Protein AF-0000000084935983 (afdb_homodimer)

Nearest PDB structures (foldseek):
  2cnt-assembly4_D  TM=9.599E-01  e=2.291E-17  Salmonella enterica subsp. enterica serovar Typhimurium str. LT2
  5isv-assembly2_B  TM=9.460E-01  e=1.035E-16  Escherichia coli O157:H7
  1vhs-assembly1_A  TM=8.668E-01  e=9.711E-11  Bacillus subtilis
  2j8n-assembly1_A  TM=8.388E-01  e=4.386E-10  Pseudomonas aeruginosa
  3dr8-assembly1_B  TM=8.092E-01  e=7.549E-10  unclassified

Sequence (294 aa):
MAVTFVDAAQAPFEALWTIEQGAHAMPWSESLLRSCLSTPYWGEAMQADGVVGFYLFQQVLDEVTLMNICIEPARQGEGLGSVLLQRALSRAVEAGAVQCFLEVRASNLSALALYQKMGFVEDGRRKGYYPTADGREDAVLMSRSLTMAVTFVDAAQAPFEALWTIEQGAHAMPWSESLLRSCLSTPYWGEAMQADGVVGFYLFQQVLDEVTLMNICIEPARQGEGLGSVLLQRALSRAVEAGAVQCFLEVRASNLSALALYQKMGFVEDGRRKGYYPTADGREDAVLMSRSLT

Organism: Ferrimonas balearica (strain DSM 9799 / CCM 4581 / KCTC 23876 / PAT) (NCBI:txid550540)

pLDDT: mean 95.83, std 3.86, range [66.06, 98.88]

Foldseek 3Di:
DDKDKDKPLPAPLVLAVQQQVQFDPDGDDSVVVNVQSDPPKTWIFIDDPGTFKIWMWRDDQQEIETEDITGRPVCPPVCVSLVRVVVVLVVSVVVRHFKYKYKDFPPPVVVVVSCVVVAKDWPDWDAQPDDDPVGGTIITIIMHGSD/DDKDKDKPLPAPLVLAVQQQVQFDPDGDDSVVVNVQSDPPKTWIFIDDPGTFKIWMWRDDQQEIETEDITGRPVCPPVCVSLVRVVVVLVVSVVVRHFKYKYKDFPPPVVVVVSCVVVAKDWPDWDAQPDDDPVGGTIITIIMHGSD

Solvent-accessible surface area (backbone atoms only — not comparable to full-atom values): 15877 Å² total; per-residue (Å²): 133,77,71,48,74,41,51,39,67,74,44,63,64,67,57,54,51,51,32,44,56,62,54,34,100,75,47,76,52,70,68,55,54,58,60,45,47,35,85,63,25,42,44,35,27,34,32,61,100,49,76,46,31,39,39,30,31,40,57,56,87,46,29,31,32,52,74,45,72,46,44,24,60,94,56,55,92,70,57,52,65,58,55,50,49,54,51,50,53,54,50,39,45,76,68,54,24,44,35,38,33,38,67,40,55,64,82,43,54,69,59,52,52,52,42,43,74,70,60,34,44,80,30,36,43,38,79,55,61,39,79,50,96,88,51,55,37,34,26,35,30,32,36,32,72,68,111,133,77,72,47,76,41,52,40,65,75,46,63,62,67,58,53,50,52,32,45,56,61,53,35,97,74,46,77,51,70,67,56,55,60,58,46,48,36,82,64,23,43,45,36,27,33,30,59,101,49,76,46,29,39,37,29,30,39,57,56,85,45,28,32,31,52,75,45,73,47,44,24,59,92,56,55,92,69,58,52,65,57,55,50,49,53,51,50,52,54,50,39,45,75,68,54,25,44,35,38,35,37,66,40,56,64,82,43,54,69,57,52,50,52,42,43,75,70,58,36,45,80,31,36,44,39,78,55,60,39,80,52,97,88,50,56,38,35,28,36,30,31,36,30,73,66,111

Radius of gyration: 20.33 Å; Cα contacts (8 Å, |Δi|>4): 547; chains: 2; bounding box: 41×62×42 Å

Secondary structure (DSSP, 8-state):
---EEEEGGGS-HHHHHHHHHHH-SSPPPHHHHHHTTSTTEEEEEEEESEEEEEEEEEEETTEEEEEEEEE-GGGTTSSHHHHHHHHHHHHHHHTT-SEEEEEEETT-HHHHHHHHHTT-EEEEEEEEEEEETTEEEEEEEEEEE--/---EEEEGGGS-HHHHHHHHHHH-SSPPPHHHHHHTTSTTEEEEEEEESEEEEEEEEEEETTEEEEEEEEE-GGGTTSSHHHHHHHHHHHHHHHTT-SEEEEEEETT-HHHHHHHHHTT-EEEEEEEEEEEETTEEEEEEEEEEE--

InterPro domains:
  IPR000182 GNAT domain [PF00583] (26-120)
  IPR000182 GNAT domain [PS51186] (3-147)
  IPR006464 N-acetyltransferase RimI/Ard1 [TIGR01575] (14-142)
  IPR016181 Acyl-CoA N-acyltransferase [SSF55729] (1-146)
  IPR043690 N-acetyltransferase RimI [MF_02210] (5-146)
  IPR050680 YpeA/RimI acetyltransferase [PTHR43420] (46-144)

Structure (mmCIF, N/CA/C/O backbone):
data_AF-0000000084935983-model_v1
#
loop_
_entity.id
_entity.type
_entity.pdbx_description
1 polymer E1SSI0_FERBD
#
loop_
_atom_site.group_PDB
_atom_site.id
_atom_site.type_symbol
_atom_site.label_atom_id
_atom_site.label_alt_id
_atom_site.label_comp_id
_atom_site.label_asym_id
_atom_site.label_entity_id
_atom_site.label_seq_id
_atom_site.pdbx_PDB_ins_code
_atom_site.Cartn_x
_atom_site.Cartn_y
_atom_site.Cartn_z
_atom_site.occupancy
_atom_site.B_iso_or_equiv
_atom_site.auth_seq_id
_atom_site.auth_comp_id
_atom_site.auth_asym_id
_atom_site.auth_atom_id
_atom_site.pdbx_PDB_model_num
ATOM 1 N N . MET A 1 1 ? -8.383 31.344 13.375 1 66.75 1 MET A N 1
ATOM 2 C CA . MET A 1 1 ? -8.234 31.703 11.969 1 66.75 1 MET A CA 1
ATOM 3 C C . MET A 1 1 ? -8.906 30.672 11.07 1 66.75 1 MET A C 1
ATOM 5 O O . MET A 1 1 ? -8.977 29.5 11.414 1 66.75 1 MET A O 1
ATOM 9 N N . ALA A 1 2 ? -9.656 31.141 10.062 1 87.06 2 ALA A N 1
ATOM 10 C CA . ALA A 1 2 ? -10.477 30.281 9.219 1 87.06 2 ALA A CA 1
ATOM 11 C C . ALA A 1 2 ? -9.617 29.5 8.227 1 87.06 2 ALA A C 1
ATOM 13 O O . ALA A 1 2 ? -8.719 30.062 7.602 1 87.06 2 ALA A O 1
ATOM 14 N N . VAL A 1 3 ? -9.609 28.172 8.305 1 93.69 3 VAL A N 1
ATOM 15 C CA . VAL A 1 3 ? -8.836 27.391 7.34 1 93.69 3 VAL A CA 1
ATOM 16 C C . VAL A 1 3 ? -9.766 26.828 6.266 1 93.69 3 VAL A C 1
ATOM 18 O O . VAL A 1 3 ? -10.922 26.5 6.543 1 93.69 3 VAL A O 1
ATOM 21 N N . THR A 1 4 ? -9.344 26.859 5.043 1 97.25 4 THR A N 1
ATOM 22 C CA . THR A 1 4 ? -10.031 26.25 3.914 1 97.25 4 THR A CA 1
ATOM 23 C C . THR A 1 4 ? -9.133 25.203 3.252 1 97.25 4 THR A C 1
ATOM 25 O O . THR A 1 4 ? -7.957 25.078 3.592 1 97.25 4 THR A O 1
ATOM 28 N N . PHE A 1 5 ? -9.742 24.391 2.373 1 98.44 5 PHE A N 1
ATOM 29 C CA . PHE A 1 5 ? -9 23.328 1.722 1 98.44 5 PHE A CA 1
ATOM 30 C C . PHE A 1 5 ? -9.195 23.359 0.211 1 98.44 5 PHE A C 1
ATOM 32 O O . PHE A 1 5 ? -10.305 23.641 -0.267 1 98.44 5 PHE A O 1
ATOM 39 N N . VAL A 1 6 ? -8.156 23.125 -0.515 1 98.19 6 VAL A N 1
ATOM 40 C CA . VAL A 1 6 ? -8.211 23.016 -1.97 1 98.19 6 VAL A CA 1
ATOM 41 C C . VAL A 1 6 ? -7.48 21.766 -2.426 1 98.19 6 VAL A C 1
ATOM 43 O O . VAL A 1 6 ? -6.637 21.234 -1.702 1 98.19 6 VAL A O 1
ATOM 46 N N . ASP A 1 7 ? -7.871 21.266 -3.572 1 98.44 7 ASP A N 1
ATOM 47 C CA . ASP A 1 7 ? -7.109 20.156 -4.129 1 98.44 7 ASP A CA 1
ATOM 48 C C . ASP A 1 7 ? -5.617 20.484 -4.191 1 98.44 7 ASP A C 1
ATOM 50 O O . ASP A 1 7 ? -5.234 21.562 -4.648 1 98.44 7 ASP A O 1
ATOM 54 N N . ALA A 1 8 ? -4.828 19.609 -3.646 1 98.62 8 ALA A N 1
ATOM 55 C CA . ALA A 1 8 ? -3.385 19.844 -3.639 1 98.62 8 ALA A CA 1
ATOM 56 C C . ALA A 1 8 ? -2.863 20.094 -5.047 1 98.62 8 ALA A C 1
ATOM 58 O O . ALA A 1 8 ? -1.96 20.922 -5.238 1 98.62 8 ALA A O 1
ATOM 59 N N . ALA A 1 9 ? -3.439 19.422 -6.051 1 98 9 ALA A N 1
ATOM 60 C CA . ALA A 1 9 ? -3.012 19.562 -7.441 1 98 9 ALA A CA 1
ATOM 61 C C . ALA A 1 9 ? -3.303 20.953 -7.977 1 98 9 ALA A C 1
ATOM 63 O O . ALA A 1 9 ? -2.727 21.375 -8.984 1 98 9 ALA A O 1
ATOM 64 N N . GLN A 1 10 ? -4.16 21.641 -7.309 1 97.56 10 GLN A N 1
ATOM 65 C CA . GLN A 1 10 ? -4.559 22.984 -7.75 1 97.56 10 GLN A CA 1
ATOM 66 C C . GLN A 1 10 ? -3.82 24.062 -6.965 1 97.56 10 GLN A C 1
ATOM 68 O O . GLN A 1 10 ? -3.912 25.25 -7.293 1 97.56 10 GLN A O 1
ATOM 73 N N . ALA A 1 11 ? -3.182 23.703 -5.875 1 98.19 11 ALA A N 1
ATOM 74 C CA . ALA A 1 11 ? -2.377 24.656 -5.109 1 98.19 11 ALA A CA 1
ATOM 75 C C . ALA A 1 11 ? -1.091 25.016 -5.852 1 98.19 11 ALA A C 1
ATOM 77 O O . ALA A 1 11 ? -0.603 24.219 -6.668 1 98.19 11 ALA A O 1
ATOM 78 N N . PRO A 1 12 ? -0.539 26.203 -5.578 1 97.75 12 PRO A N 1
ATOM 79 C CA . PRO A 1 12 ? 0.766 26.5 -6.172 1 97.75 12 PRO A CA 1
ATOM 80 C C . PRO A 1 12 ? 1.841 25.5 -5.77 1 97.75 12 PRO A C 1
ATOM 82 O O . PRO A 1 12 ? 2.121 25.328 -4.582 1 97.75 12 PRO A O 1
ATOM 85 N N . PHE A 1 13 ? 2.455 24.906 -6.809 1 98.38 13 PHE A N 1
ATOM 86 C CA . PHE A 1 13 ? 3.428 23.859 -6.527 1 98.38 13 PHE A CA 1
ATOM 87 C C . PHE A 1 13 ? 4.539 24.391 -5.625 1 98.38 13 PHE A C 1
ATOM 89 O O . PHE A 1 13 ? 4.996 23.672 -4.723 1 98.38 13 PHE A O 1
ATOM 96 N N . GLU A 1 14 ? 4.953 25.562 -5.855 1 98 14 GLU A N 1
ATOM 97 C CA . GLU A 1 14 ? 6.062 26.141 -5.098 1 98 14 GLU A CA 1
ATOM 98 C C . GLU A 1 14 ? 5.734 26.203 -3.605 1 98 14 GLU A C 1
ATOM 100 O O . GLU A 1 14 ? 6.625 26.047 -2.766 1 98 14 GLU A O 1
ATOM 105 N N . ALA A 1 15 ? 4.531 26.5 -3.277 1 97.94 15 ALA A N 1
ATOM 106 C CA . ALA A 1 15 ? 4.117 26.531 -1.878 1 97.94 15 ALA A CA 1
ATOM 107 C C . ALA A 1 15 ? 4.207 25.141 -1.244 1 97.94 15 ALA A C 1
ATOM 109 O O . ALA A 1 15 ? 4.719 25 -0.132 1 97.94 15 ALA A O 1
ATOM 110 N N . LEU A 1 16 ? 3.738 24.125 -1.954 1 98.44 16 LEU A N 1
ATOM 111 C CA . LEU A 1 16 ? 3.828 22.75 -1.471 1 98.44 16 LEU A CA 1
ATOM 112 C C . LEU A 1 16 ? 5.285 22.328 -1.3 1 98.44 16 LEU A C 1
ATOM 114 O O . LEU A 1 16 ? 5.645 21.719 -0.288 1 98.44 16 LEU A O 1
ATOM 118 N N . TRP A 1 17 ? 6.043 22.734 -2.307 1 98.19 17 TRP A N 1
ATOM 119 C CA . TRP A 1 17 ? 7.453 22.344 -2.33 1 98.19 17 TRP A CA 1
ATOM 120 C C . TRP A 1 17 ? 8.203 22.969 -1.155 1 98.19 17 TRP A C 1
ATOM 122 O O . TRP A 1 17 ? 9 22.297 -0.497 1 98.19 17 TRP A O 1
ATOM 132 N N . THR A 1 18 ? 7.902 24.172 -0.867 1 97.69 18 THR A N 1
ATOM 133 C CA . THR A 1 18 ? 8.523 24.891 0.245 1 97.69 18 THR A CA 1
ATOM 134 C C . THR A 1 18 ? 8.172 24.234 1.575 1 97.69 18 THR A C 1
ATOM 136 O O . THR A 1 18 ? 9.039 24.031 2.428 1 97.69 18 THR A O 1
ATOM 139 N N . ILE A 1 19 ? 6.965 23.859 1.736 1 97.94 19 ILE A N 1
ATOM 140 C CA . ILE A 1 19 ? 6.512 23.219 2.961 1 97.94 19 ILE A CA 1
ATOM 141 C C . ILE A 1 19 ? 7.188 21.844 3.105 1 97.94 19 ILE A C 1
ATOM 143 O O . ILE A 1 19 ? 7.684 21.516 4.18 1 97.94 19 ILE A O 1
ATOM 147 N N . GLU A 1 20 ? 7.203 21.094 2.041 1 97.5 20 GLU A N 1
ATOM 148 C CA . GLU A 1 20 ? 7.855 19.797 2.037 1 97.5 20 GLU A CA 1
ATOM 149 C C . GLU A 1 20 ? 9.312 19.906 2.482 1 97.5 20 GLU A C 1
ATOM 151 O O . GLU A 1 20 ? 9.758 19.156 3.359 1 97.5 20 GLU A O 1
ATOM 156 N N . GLN A 1 21 ? 9.977 20.859 1.968 1 96.62 21 GLN A N 1
ATOM 157 C CA . GLN A 1 21 ? 11.398 21.031 2.25 1 96.62 21 GLN A CA 1
ATOM 158 C C . GLN A 1 21 ? 11.617 21.422 3.707 1 96.62 21 GLN A C 1
ATOM 160 O O . GLN A 1 21 ? 12.609 21.016 4.32 1 96.62 21 GLN A O 1
ATOM 165 N N . GLY A 1 22 ? 10.766 22.141 4.207 1 95.62 22 GLY A N 1
ATOM 166 C CA . GLY A 1 22 ? 10.938 22.672 5.551 1 95.62 22 GLY A CA 1
ATOM 167 C C . GLY A 1 22 ? 10.453 21.719 6.633 1 95.62 22 GLY A C 1
ATOM 168 O O . GLY A 1 22 ? 10.961 21.734 7.758 1 95.62 22 GLY A O 1
ATOM 169 N N . ALA A 1 23 ? 9.5 20.906 6.367 1 93.06 23 ALA A N 1
ATOM 170 C CA . ALA A 1 23 ? 8.797 20.109 7.371 1 93.06 23 ALA A CA 1
ATOM 171 C C . ALA A 1 23 ? 9.492 18.781 7.609 1 93.06 23 ALA A C 1
ATOM 173 O O . ALA A 1 23 ? 9.297 18.141 8.648 1 93.06 23 ALA A O 1
ATOM 174 N N . HIS A 1 24 ? 10.312 18.297 6.656 1 88.94 24 HIS A N 1
ATOM 175 C CA . HIS A 1 24 ? 10.906 16.969 6.746 1 88.94 24 HIS A CA 1
ATOM 176 C C . HIS A 1 24 ? 12.43 17.031 6.75 1 88.94 24 HIS A C 1
ATOM 178 O O . HIS A 1 24 ? 13.016 17.797 5.988 1 88.94 24 HIS A O 1
ATOM 184 N N . ALA A 1 25 ? 12.969 16.234 7.645 1 85.81 25 ALA A N 1
ATOM 185 C CA . ALA A 1 25 ? 14.43 16.141 7.664 1 85.81 25 ALA A CA 1
ATOM 186 C C . ALA A 1 25 ? 14.953 15.539 6.363 1 85.81 25 ALA A C 1
ATOM 188 O O . ALA A 1 25 ? 16.031 15.914 5.891 1 85.81 25 ALA A O 1
ATOM 189 N N . MET A 1 26 ? 14.227 14.703 5.754 1 89.69 26 MET A N 1
ATOM 190 C CA . MET A 1 26 ? 14.508 14.094 4.457 1 89.69 26 MET A CA 1
ATOM 191 C C . MET A 1 26 ? 13.336 14.281 3.5 1 89.69 26 MET A C 1
ATOM 193 O O . MET A 1 26 ? 12.547 13.359 3.289 1 89.69 26 MET A O 1
ATOM 197 N N . PRO A 1 27 ? 13.328 15.344 2.926 1 92.62 27 PRO A N 1
ATOM 198 C CA . PRO A 1 27 ? 12.172 15.656 2.07 1 92.62 27 PRO A CA 1
ATOM 199 C C . PRO A 1 27 ? 12.117 14.773 0.825 1 92.62 27 PRO A C 1
ATOM 201 O O . PRO A 1 27 ? 13.141 14.227 0.398 1 92.62 27 PRO A O 1
ATOM 204 N N . TRP A 1 28 ? 10.914 14.609 0.291 1 93.94 28 TRP A N 1
ATOM 205 C CA . TRP A 1 28 ? 10.758 14.023 -1.035 1 93.94 28 TRP A CA 1
ATOM 206 C C . TRP A 1 28 ? 11.484 14.852 -2.088 1 93.94 28 TRP A C 1
ATOM 208 O O . TRP A 1 28 ? 11.688 16.047 -1.912 1 93.94 28 TRP A O 1
ATOM 218 N N . SER A 1 29 ? 11.898 14.18 -3.158 1 95.19 29 SER A N 1
ATOM 219 C CA . SER A 1 29 ? 12.375 14.938 -4.312 1 95.19 29 SER A CA 1
ATOM 220 C C . SER A 1 29 ? 11.242 15.734 -4.957 1 95.19 29 SER A C 1
ATOM 222 O O . SER A 1 29 ? 10.062 15.398 -4.781 1 95.19 29 SER A O 1
ATOM 224 N N . GLU A 1 30 ? 11.656 16.719 -5.648 1 96.75 30 GLU A N 1
ATOM 225 C CA . GLU A 1 30 ? 10.664 17.516 -6.359 1 96.75 30 GLU A CA 1
ATOM 226 C C . GLU A 1 30 ? 9.844 16.656 -7.312 1 96.75 30 GLU A C 1
ATOM 228 O O . GLU A 1 30 ? 8.617 16.797 -7.395 1 96.75 30 GLU A O 1
ATOM 233 N N . SER A 1 31 ? 10.516 15.812 -8.031 1 95.94 31 SER A N 1
ATOM 234 C CA . SER A 1 31 ? 9.859 14.945 -9 1 95.94 31 SER A CA 1
ATOM 235 C C . SER A 1 31 ? 8.859 14.008 -8.32 1 95.94 31 SER A C 1
ATOM 237 O O . SER A 1 31 ? 7.781 13.75 -8.859 1 95.94 31 SER A O 1
ATOM 239 N N . LEU A 1 32 ? 9.25 13.539 -7.211 1 94.81 32 LEU A N 1
ATOM 240 C CA . LEU A 1 32 ? 8.359 12.648 -6.473 1 94.81 32 LEU A CA 1
ATOM 241 C C . LEU A 1 32 ? 7.105 13.391 -6.02 1 94.81 32 LEU A C 1
ATOM 243 O O . LEU A 1 32 ? 5.988 12.891 -6.191 1 94.81 32 LEU A O 1
ATOM 247 N N . LEU A 1 33 ? 7.277 14.57 -5.457 1 97.5 33 LEU A N 1
ATOM 248 C CA . LEU A 1 33 ? 6.129 15.359 -5.035 1 97.5 33 LEU A CA 1
ATOM 249 C C . LEU A 1 33 ? 5.203 15.648 -6.215 1 97.5 33 LEU A C 1
ATOM 251 O O . LEU A 1 33 ? 3.986 15.484 -6.105 1 97.5 33 LEU A O 1
ATOM 255 N N . ARG A 1 34 ? 5.746 15.969 -7.336 1 97.19 34 ARG A N 1
ATOM 256 C CA . ARG A 1 34 ? 4.961 16.266 -8.531 1 97.19 34 ARG A CA 1
ATOM 257 C C . ARG A 1 34 ? 4.18 15.031 -8.984 1 97.19 34 ARG A C 1
ATOM 259 O O . ARG A 1 34 ? 3.01 15.141 -9.359 1 97.19 34 ARG A O 1
ATOM 266 N N . SER A 1 35 ? 4.824 13.93 -8.898 1 94.75 35 SER A N 1
ATOM 267 C CA . SER A 1 35 ? 4.191 12.695 -9.352 1 94.75 35 SER A CA 1
ATOM 268 C C . SER A 1 35 ? 3.01 12.32 -8.461 1 94.75 35 SER A C 1
ATOM 270 O O . SER A 1 35 ? 2.064 11.672 -8.906 1 94.75 35 SER A O 1
ATOM 272 N N . CYS A 1 36 ? 3.02 12.797 -7.234 1 96.75 36 CYS A N 1
ATOM 273 C CA . CYS A 1 36 ? 1.987 12.43 -6.27 1 96.75 36 CYS A CA 1
ATOM 274 C C . CYS A 1 36 ? 0.843 13.438 -6.285 1 96.75 36 CYS A C 1
ATOM 276 O O . CYS A 1 36 ? -0.005 13.43 -5.391 1 96.75 36 CYS A O 1
ATOM 278 N N . LEU A 1 37 ? 0.836 14.305 -7.297 1 97.25 37 LEU A N 1
ATOM 279 C CA . LEU A 1 37 ? -0.243 15.273 -7.406 1 97.25 37 LEU A CA 1
ATOM 280 C C . LEU A 1 37 ? -1.264 14.844 -8.453 1 97.25 37 LEU A C 1
ATOM 282 O O . LEU A 1 37 ? -2.143 15.617 -8.828 1 97.25 37 LEU A O 1
ATOM 286 N N . SER A 1 38 ? -1.176 13.57 -8.938 1 94.12 38 SER A N 1
ATOM 287 C CA . SER A 1 38 ? -2.107 13.008 -9.914 1 94.12 38 SER A CA 1
ATOM 288 C C . SER A 1 38 ? -2.492 11.578 -9.547 1 94.12 38 SER A C 1
ATOM 290 O O . SER A 1 38 ? -1.839 10.953 -8.711 1 94.12 38 SER A O 1
ATOM 292 N N . THR A 1 39 ? -3.482 11.086 -10.188 1 90.62 39 THR A N 1
ATOM 293 C CA . THR A 1 39 ? -3.941 9.719 -9.945 1 90.62 39 THR A CA 1
ATOM 294 C C . THR A 1 39 ? -2.785 8.734 -10.07 1 90.62 39 THR A C 1
ATOM 296 O O . THR A 1 39 ? -1.966 8.836 -10.984 1 90.62 39 THR A O 1
ATOM 299 N N . PRO A 1 40 ? -2.758 7.805 -9.133 1 91.19 40 PRO A N 1
ATOM 300 C CA . PRO A 1 40 ? -3.775 7.422 -8.156 1 91.19 40 PRO A CA 1
ATOM 301 C C . PRO A 1 40 ? -3.637 8.18 -6.832 1 91.19 40 PRO A C 1
ATOM 303 O O . PRO A 1 40 ? -4.277 7.816 -5.844 1 91.19 40 PRO A O 1
ATOM 306 N N . TYR A 1 41 ? -2.879 9.266 -6.863 1 96 41 TYR A N 1
ATOM 307 C CA . TYR A 1 41 ? -2.697 10.086 -5.672 1 96 41 TYR A CA 1
ATOM 308 C C . TYR A 1 41 ? -3.682 11.25 -5.656 1 96 41 TYR A C 1
ATOM 310 O O . TYR A 1 41 ? -4.152 11.688 -6.711 1 96 41 TYR A O 1
ATOM 318 N N . TRP A 1 42 ? -3.982 11.609 -4.438 1 97.81 42 TRP A N 1
ATOM 319 C CA . TRP A 1 42 ? -4.82 12.789 -4.262 1 97.81 42 TRP A CA 1
ATOM 320 C C . TRP A 1 42 ? -4.684 13.344 -2.846 1 97.81 42 TRP A C 1
ATOM 322 O O . TRP A 1 42 ? -4.211 12.648 -1.943 1 97.81 42 TRP A O 1
ATOM 332 N N . GLY A 1 43 ? -5 14.586 -2.68 1 98.69 43 GLY A N 1
ATOM 333 C CA . GLY A 1 43 ? -4.926 15.242 -1.385 1 98.69 43 GLY A CA 1
ATOM 334 C C . GLY A 1 43 ? -5.402 16.688 -1.418 1 98.69 43 GLY A C 1
ATOM 335 O O . GLY A 1 43 ? -6.016 17.109 -2.395 1 98.69 43 GLY A O 1
ATOM 336 N N . GLU A 1 44 ? -5.211 17.359 -0.287 1 98.88 44 GLU A N 1
ATOM 337 C CA . GLU A 1 44 ? -5.621 18.75 -0.18 1 98.88 44 GLU A CA 1
ATOM 338 C C . GLU A 1 44 ? -4.535 19.609 0.475 1 98.88 44 GLU A C 1
ATOM 340 O O . GLU A 1 44 ? -3.719 19.094 1.241 1 98.88 44 GLU A O 1
ATOM 345 N N . ALA A 1 45 ? -4.562 20.828 0.089 1 98.75 45 ALA A N 1
ATOM 346 C CA . ALA A 1 45 ? -3.768 21.859 0.75 1 98.75 45 ALA A CA 1
ATOM 347 C C . ALA A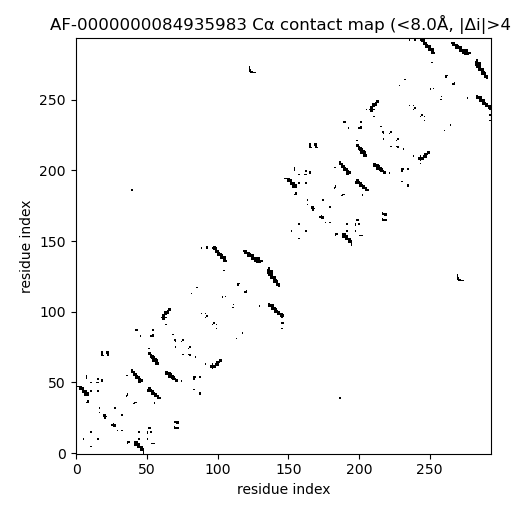 1 45 ? -4.633 22.703 1.673 1 98.75 45 ALA A C 1
ATOM 349 O O . ALA A 1 45 ? -5.746 23.094 1.308 1 98.75 45 ALA A O 1
ATOM 350 N N . MET A 1 46 ? -4.098 22.906 2.828 1 98.56 46 MET A N 1
ATOM 351 C CA . MET A 1 46 ? -4.758 23.75 3.811 1 98.56 46 MET A CA 1
ATOM 352 C C . MET A 1 46 ? -4.34 25.203 3.641 1 98.56 46 MET A C 1
ATOM 354 O O . MET A 1 46 ? -3.146 25.516 3.586 1 98.56 46 MET A O 1
ATOM 358 N N . GLN A 1 47 ? -5.422 26.047 3.525 1 96.88 47 GLN A N 1
ATOM 359 C CA . GLN A 1 47 ? -5.16 27.453 3.291 1 96.88 47 GLN A CA 1
ATOM 360 C C . GLN A 1 47 ? -5.613 28.297 4.477 1 96.88 47 GLN A C 1
ATOM 362 O O . GLN A 1 47 ? -6.73 28.141 4.969 1 96.88 47 GLN A O 1
ATOM 367 N N . ALA A 1 48 ? -4.805 29.172 4.848 1 93.38 48 ALA A N 1
ATOM 368 C CA . ALA A 1 48 ? -5.105 30.297 5.738 1 93.38 48 ALA A CA 1
ATOM 369 C C . ALA A 1 48 ? -4.562 31.609 5.168 1 93.38 48 ALA A C 1
ATOM 371 O O . ALA A 1 48 ? -5.066 32.094 4.164 1 93.38 48 ALA A O 1
ATOM 372 N N . ASP A 1 49 ? -3.434 32.188 5.535 1 88.44 49 ASP A N 1
ATOM 373 C CA . ASP A 1 49 ? -2.684 33.219 4.863 1 88.44 49 ASP A CA 1
ATOM 374 C C . ASP A 1 49 ? -1.625 32.656 3.934 1 88.44 49 ASP A C 1
ATOM 376 O O . ASP A 1 49 ? -0.429 32.875 4.121 1 88.44 49 ASP A O 1
ATOM 380 N N . GLY A 1 50 ? -2.285 31.844 2.912 1 94.31 50 GLY A N 1
ATOM 381 C CA . GLY A 1 50 ? -1.445 31.016 2.07 1 94.31 50 GLY A CA 1
ATOM 382 C C . GLY A 1 50 ? -1.512 29.547 2.434 1 94.31 50 GLY A C 1
ATOM 383 O O . GLY A 1 50 ? -2.262 29.156 3.33 1 94.31 50 GLY A O 1
ATOM 384 N N . VAL A 1 51 ? -0.791 28.75 1.725 1 97.88 51 VAL A N 1
ATOM 385 C CA . VAL A 1 51 ? -0.775 27.328 2.025 1 97.88 51 VAL A CA 1
ATOM 386 C C . VAL A 1 51 ? 0.024 27.078 3.303 1 97.88 51 VAL A C 1
ATOM 388 O O . VAL A 1 51 ? 1.172 27.516 3.42 1 97.88 51 VAL A O 1
ATOM 391 N N . VAL A 1 52 ? -0.564 26.375 4.305 1 97.75 52 VAL A N 1
ATOM 392 C CA . VAL A 1 52 ? 0.11 26.203 5.586 1 97.75 52 VAL A CA 1
ATOM 393 C C . VAL A 1 52 ? 0.37 24.719 5.824 1 97.75 52 VAL A C 1
ATOM 395 O O . VAL A 1 52 ? 1.034 24.344 6.793 1 97.75 52 VAL A O 1
ATOM 398 N N . GLY A 1 53 ? -0.163 23.828 4.98 1 98.44 53 GLY A N 1
ATOM 399 C CA . GLY A 1 53 ? 0.041 22.391 5.074 1 98.44 53 GLY A CA 1
ATOM 400 C C . GLY A 1 53 ? -0.668 21.609 3.982 1 98.44 53 GLY A C 1
ATOM 401 O O . GLY A 1 53 ? -1.469 22.172 3.232 1 98.44 53 GLY A O 1
ATOM 402 N N . PHE A 1 54 ? -0.354 20.359 3.85 1 98.88 54 PHE A N 1
ATOM 403 C CA . PHE A 1 54 ? -1.057 19.516 2.898 1 98.88 54 PHE A CA 1
ATOM 404 C C . PHE A 1 54 ? -0.896 18.047 3.271 1 98.88 54 PHE A C 1
ATOM 406 O O . PHE A 1 54 ? -0.08 17.703 4.129 1 98.88 54 PHE A O 1
ATOM 413 N N . TYR A 1 55 ? -1.706 17.25 2.785 1 98.81 55 TYR A N 1
ATOM 414 C CA . TYR A 1 55 ? -1.59 15.797 2.865 1 98.81 55 TYR A CA 1
ATOM 415 C C . TYR A 1 55 ? -1.773 15.164 1.494 1 98.81 55 TYR A C 1
ATOM 417 O O . TYR A 1 55 ? -2.391 15.75 0.605 1 98.81 55 TYR A O 1
ATOM 425 N N . LEU A 1 56 ? -1.23 13.984 1.302 1 98.56 56 LEU A N 1
ATOM 426 C CA . LEU A 1 56 ? -1.389 13.203 0.081 1 98.56 56 LEU A CA 1
ATOM 427 C C . LEU A 1 56 ? -1.711 11.75 0.407 1 98.56 56 LEU A C 1
ATOM 429 O O . LEU A 1 56 ? -1.072 11.141 1.273 1 98.56 56 LEU A O 1
ATOM 433 N N . PHE A 1 57 ? -2.74 11.203 -0.305 1 98.44 57 PHE A N 1
ATOM 434 C CA . PHE A 1 57 ? -3.139 9.805 -0.221 1 98.44 57 PHE A CA 1
ATOM 435 C C . PHE A 1 57 ? -2.801 9.062 -1.511 1 98.44 57 PHE A C 1
ATOM 437 O O . PHE A 1 57 ? -2.826 9.656 -2.594 1 98.44 57 PHE A O 1
ATOM 444 N N . GLN A 1 58 ? -2.441 7.883 -1.36 1 96.19 58 GLN A N 1
ATOM 445 C CA . GLN A 1 58 ? -2.588 6.918 -2.445 1 96.19 58 GLN A CA 1
ATOM 446 C C . GLN A 1 58 ? -3.859 6.094 -2.279 1 96.19 58 GLN A C 1
ATOM 448 O O . GLN A 1 58 ? -4.121 5.562 -1.197 1 96.19 58 GLN A O 1
ATOM 453 N N . GLN A 1 59 ? -4.664 5.984 -3.266 1 94.5 59 GLN A N 1
ATOM 454 C CA . GLN A 1 59 ? -5.906 5.223 -3.188 1 94.5 59 GLN A CA 1
ATOM 455 C C . GLN A 1 59 ? -5.805 3.92 -3.977 1 94.5 59 GLN A C 1
ATOM 457 O O . GLN A 1 59 ? -5.391 3.924 -5.137 1 94.5 59 GLN A O 1
ATOM 462 N N . VAL A 1 60 ? -6.164 2.848 -3.287 1 88.81 60 VAL A N 1
ATOM 463 C CA . VAL A 1 60 ? -6.301 1.538 -3.918 1 88.81 60 VAL A CA 1
ATOM 464 C C . VAL A 1 60 ? -7.633 0.908 -3.518 1 88.81 60 VAL A C 1
ATOM 466 O O . VAL A 1 60 ? -7.781 0.416 -2.396 1 88.81 60 VAL A O 1
ATOM 469 N N . LEU A 1 61 ? -8.516 0.916 -4.512 1 87.94 61 LEU A N 1
ATOM 470 C CA . LEU A 1 61 ? -9.852 0.4 -4.23 1 87.94 61 LEU A CA 1
ATOM 471 C C . LEU A 1 61 ? -10.469 1.112 -3.029 1 87.94 61 LEU A C 1
ATOM 473 O O . LEU A 1 61 ? -10.656 2.33 -3.055 1 87.94 61 LEU A O 1
ATOM 477 N N . ASP A 1 62 ? -10.75 0.381 -2.018 1 93.75 62 ASP A N 1
ATOM 478 C CA . ASP A 1 62 ? -11.422 0.971 -0.862 1 93.75 62 ASP A CA 1
ATOM 479 C C . ASP A 1 62 ? -10.43 1.234 0.271 1 93.75 62 ASP A C 1
ATOM 481 O O . ASP A 1 62 ? -10.82 1.295 1.439 1 93.75 62 ASP A O 1
ATOM 485 N N . GLU A 1 63 ? -9.203 1.366 -0.066 1 94.12 63 GLU A N 1
ATOM 486 C CA . GLU A 1 63 ? -8.156 1.648 0.909 1 94.12 63 GLU A CA 1
ATOM 487 C C . GLU A 1 63 ? -7.352 2.883 0.514 1 94.12 63 GLU A C 1
ATOM 489 O O . GLU A 1 63 ? -7.176 3.162 -0.674 1 94.12 63 GLU A O 1
ATOM 494 N N . VAL A 1 64 ? -6.891 3.592 1.538 1 97.62 64 VAL A N 1
ATOM 495 C CA . VAL A 1 64 ? -5.973 4.695 1.276 1 97.62 64 VAL A CA 1
ATOM 496 C C . VAL A 1 64 ? -4.723 4.543 2.139 1 97.62 64 VAL A C 1
ATOM 498 O O . VAL A 1 64 ? -4.781 3.992 3.24 1 97.62 64 VAL A O 1
ATOM 501 N N . THR A 1 65 ? -3.666 4.973 1.634 1 97.81 65 THR A N 1
ATOM 502 C CA . THR A 1 65 ? -2.424 5.109 2.387 1 97.81 65 THR A CA 1
ATOM 503 C C . THR A 1 65 ? -2.014 6.574 2.488 1 97.81 65 THR A C 1
ATOM 505 O O . THR A 1 65 ? -1.901 7.266 1.474 1 97.81 65 THR A O 1
ATOM 508 N N . LEU A 1 66 ? -1.942 7.055 3.707 1 98.44 66 LEU A N 1
ATOM 509 C CA . LEU A 1 66 ? -1.402 8.398 3.92 1 98.44 66 LEU A CA 1
ATOM 510 C C . LEU A 1 66 ? 0.089 8.438 3.605 1 98.44 66 LEU A C 1
ATOM 512 O O . LEU A 1 66 ? 0.906 7.934 4.383 1 98.44 66 LEU A O 1
ATOM 516 N N . MET A 1 67 ? 0.412 9.086 2.494 1 96.94 67 MET A N 1
ATOM 517 C CA . MET A 1 67 ? 1.784 9.086 1.997 1 96.94 67 MET A CA 1
ATOM 518 C C . MET A 1 67 ? 2.586 10.227 2.615 1 96.94 67 MET A C 1
ATOM 520 O O . MET A 1 67 ? 3.803 10.125 2.773 1 96.94 67 MET A O 1
ATOM 524 N N . ASN A 1 68 ? 1.886 11.328 2.809 1 97 68 ASN A N 1
ATOM 525 C CA . ASN A 1 68 ? 2.525 12.555 3.273 1 97 68 ASN A CA 1
ATOM 526 C C . ASN A 1 68 ? 1.538 13.461 4.004 1 97 68 ASN A C 1
ATOM 528 O O . ASN A 1 68 ? 0.366 13.539 3.629 1 97 68 ASN A O 1
ATOM 532 N N . ILE A 1 69 ? 1.965 14.062 5.031 1 98.06 69 ILE A N 1
ATOM 533 C CA . ILE A 1 69 ? 1.224 15.102 5.734 1 98.06 69 ILE A CA 1
ATOM 534 C C . ILE A 1 69 ? 2.199 16.062 6.402 1 98.06 69 ILE A C 1
ATOM 536 O O . ILE A 1 69 ? 3.094 15.648 7.141 1 98.06 69 ILE A O 1
ATOM 540 N N . CYS A 1 70 ? 2.045 17.312 6.055 1 97.25 70 CYS A N 1
ATOM 541 C CA . CYS A 1 70 ? 3.006 18.266 6.617 1 97.25 70 CYS A CA 1
ATOM 542 C C . CYS A 1 70 ? 2.355 19.609 6.871 1 97.25 70 CYS A C 1
ATOM 544 O O . CYS A 1 70 ? 1.373 19.969 6.219 1 97.25 70 CYS A O 1
ATOM 546 N N . ILE A 1 71 ? 2.838 20.25 7.852 1 97.44 71 ILE A N 1
ATOM 547 C CA . ILE A 1 71 ? 2.488 21.609 8.242 1 97.44 71 ILE A CA 1
ATOM 548 C C . ILE A 1 71 ? 3.707 22.531 8.094 1 97.44 71 ILE A C 1
ATOM 550 O O . ILE A 1 71 ? 4.824 22.141 8.445 1 97.44 71 ILE A O 1
ATOM 554 N N . GLU A 1 72 ? 3.51 23.625 7.551 1 97 72 GLU A N 1
ATOM 555 C CA . GLU A 1 72 ? 4.57 24.641 7.512 1 97 72 GLU A CA 1
ATOM 556 C C . GLU A 1 72 ? 5.25 24.766 8.875 1 97 72 GLU A C 1
ATOM 558 O O . GLU A 1 72 ? 4.582 24.906 9.898 1 97 72 GLU A O 1
ATOM 563 N N . PRO A 1 73 ? 6.59 24.766 8.867 1 96 73 PRO A N 1
ATOM 564 C CA . PRO A 1 73 ? 7.312 24.766 10.141 1 96 73 PRO A CA 1
ATOM 565 C C . PRO A 1 73 ? 6.918 25.922 11.047 1 96 73 PRO A C 1
ATOM 567 O O . PRO A 1 73 ? 6.762 25.75 12.258 1 96 73 PRO A O 1
ATOM 570 N N . ALA A 1 74 ? 6.676 27.062 10.516 1 94.81 74 ALA A N 1
ATOM 571 C CA . ALA A 1 74 ? 6.352 28.266 11.297 1 94.81 74 ALA A CA 1
ATOM 572 C C . ALA A 1 74 ? 4.977 28.141 11.945 1 94.81 74 ALA A C 1
ATOM 574 O O . ALA A 1 74 ? 4.633 28.922 12.836 1 94.81 74 ALA A O 1
ATOM 575 N N . ARG A 1 75 ? 4.242 27.172 11.539 1 94.56 75 ARG A N 1
ATOM 576 C CA . ARG A 1 75 ? 2.877 27.016 12.023 1 94.56 75 ARG A CA 1
ATOM 577 C C . ARG A 1 75 ? 2.713 25.719 12.789 1 94.56 75 ARG A C 1
ATOM 579 O O . ARG A 1 75 ? 1.591 25.281 13.062 1 94.56 75 ARG A O 1
ATOM 586 N N . GLN A 1 76 ? 3.795 25.047 13.047 1 92.62 76 GLN A N 1
ATOM 587 C CA . GLN A 1 76 ? 3.754 23.797 13.797 1 92.62 76 GLN A CA 1
ATOM 588 C C . GLN A 1 76 ? 3.539 24.062 15.289 1 92.62 76 GLN A C 1
ATOM 590 O O . GLN A 1 76 ? 3.822 25.156 15.781 1 92.62 76 GLN A O 1
ATOM 595 N N . GLY A 1 77 ? 2.934 23.109 15.906 1 91.19 77 GLY A N 1
ATOM 596 C CA . GLY A 1 77 ? 2.693 23.234 17.328 1 91.19 77 GLY A CA 1
ATOM 597 C C . GLY A 1 77 ? 1.425 24 17.656 1 91.19 77 GLY A C 1
ATOM 598 O O . GLY A 1 77 ? 1.139 24.266 18.828 1 91.19 77 GLY A O 1
ATOM 599 N N . GLU A 1 78 ? 0.681 24.312 16.641 1 92.38 78 GLU A N 1
ATOM 600 C CA . GLU A 1 78 ? -0.539 25.094 16.812 1 92.38 78 GLU A CA 1
ATOM 601 C C . GLU A 1 78 ? -1.78 24.219 16.703 1 92.38 78 GLU A C 1
ATOM 603 O O . GLU A 1 78 ? -2.904 24.719 16.656 1 92.38 78 GLU A O 1
ATOM 608 N N . GLY A 1 79 ? -1.573 22.906 16.562 1 93.88 79 GLY A N 1
ATOM 609 C CA . GLY A 1 79 ? -2.709 22.016 16.453 1 93.88 79 GLY A CA 1
ATOM 610 C C . GLY A 1 79 ? -3.172 21.812 15.016 1 93.88 79 GLY A C 1
ATOM 611 O O . GLY A 1 79 ? -4.105 21.047 14.758 1 93.88 79 GLY A O 1
ATOM 612 N N . LEU A 1 80 ? -2.523 22.391 14.086 1 95.56 80 LEU A N 1
ATOM 613 C CA . LEU A 1 80 ? -2.941 22.344 12.688 1 95.56 80 LEU A CA 1
ATOM 614 C C . LEU A 1 80 ? -2.785 20.938 12.117 1 95.56 80 LEU A C 1
ATOM 616 O O . LEU A 1 80 ? -3.529 20.547 11.219 1 95.56 80 LEU A O 1
ATOM 620 N N . GLY A 1 81 ? -1.823 20.203 12.672 1 96.5 81 GLY A N 1
ATOM 621 C CA . GLY A 1 81 ? -1.666 18.812 12.242 1 96.5 81 GLY A CA 1
ATOM 622 C C . GLY A 1 81 ? -2.896 17.969 12.508 1 96.5 81 GLY A C 1
ATOM 623 O O . GLY A 1 81 ? -3.311 17.188 11.648 1 96.5 81 GLY A O 1
ATOM 624 N N . SER A 1 82 ? -3.422 18.203 13.617 1 97 82 SER A N 1
ATOM 625 C CA . SER A 1 82 ? -4.637 17.484 13.992 1 97 82 SER A CA 1
ATOM 626 C C . SER A 1 82 ? -5.809 17.875 13.094 1 97 82 SER A C 1
ATOM 628 O O . SER A 1 82 ? -6.578 17.031 12.656 1 97 82 SER A O 1
ATOM 630 N N . VAL A 1 83 ? -5.934 19.109 12.828 1 97.06 83 VAL A N 1
ATOM 631 C CA . VAL A 1 83 ? -6.996 19.625 11.961 1 97.06 83 VAL A CA 1
ATOM 632 C C . VAL A 1 83 ? -6.852 19.031 10.562 1 97.06 83 VAL A C 1
ATOM 634 O O . VAL A 1 83 ? -7.832 18.578 9.969 1 97.06 83 VAL A O 1
ATOM 637 N N . LEU A 1 84 ? -5.66 19.016 10.078 1 98.12 84 LEU A N 1
ATOM 638 C CA . LEU A 1 84 ? -5.383 18.531 8.734 1 98.12 84 LEU A CA 1
ATOM 639 C C . LEU A 1 84 ? -5.645 17.031 8.633 1 98.12 84 LEU A C 1
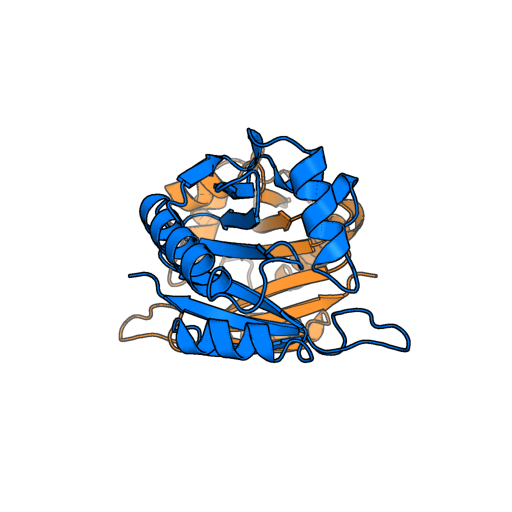ATOM 641 O O . LEU A 1 84 ? -6.262 16.562 7.668 1 98.12 84 LEU A O 1
ATOM 645 N N . LEU A 1 85 ? -5.211 16.297 9.617 1 98.5 85 LEU A N 1
ATOM 646 C CA . LEU A 1 85 ? -5.414 14.852 9.609 1 98.5 85 LEU A CA 1
ATOM 647 C C . LEU A 1 85 ? -6.895 14.508 9.711 1 98.5 85 LEU A C 1
ATOM 649 O O . LEU A 1 85 ? -7.375 13.602 9.031 1 98.5 85 LEU A O 1
ATOM 653 N N . GLN A 1 86 ? -7.602 15.18 10.523 1 98.12 86 GLN A N 1
ATOM 654 C CA . GLN A 1 86 ? -9.039 14.969 10.625 1 98.12 86 GLN A CA 1
ATOM 655 C C . GLN A 1 86 ? -9.734 15.219 9.289 1 98.12 86 GLN A C 1
ATOM 657 O O . GLN A 1 86 ? -10.594 14.445 8.875 1 98.12 86 GLN A O 1
ATOM 662 N N . ARG A 1 87 ? -9.352 16.297 8.648 1 98.38 87 ARG A N 1
ATOM 663 C CA . ARG A 1 87 ? -9.859 16.594 7.309 1 98.38 87 ARG A CA 1
ATOM 664 C C . ARG A 1 87 ? -9.508 15.469 6.332 1 98.38 87 ARG A C 1
ATOM 666 O O . ARG A 1 87 ? -10.367 15.023 5.566 1 98.38 87 ARG A O 1
ATOM 673 N N . ALA A 1 88 ? -8.312 15.031 6.383 1 98.81 88 ALA A N 1
ATOM 674 C CA . ALA A 1 88 ? -7.848 13.969 5.504 1 98.81 88 ALA A CA 1
ATOM 675 C C . ALA A 1 88 ? -8.68 12.703 5.684 1 98.81 88 ALA A C 1
ATOM 677 O O . ALA A 1 88 ? -9.125 12.094 4.703 1 98.81 88 ALA A O 1
ATOM 678 N N . LEU A 1 89 ? -8.938 12.336 6.906 1 98.69 89 LEU A N 1
ATOM 679 C CA . LEU A 1 89 ? -9.688 11.117 7.199 1 98.69 89 LEU A CA 1
ATOM 680 C C . LEU A 1 89 ? -11.141 11.25 6.758 1 98.69 89 LEU A C 1
ATOM 682 O O . LEU A 1 89 ? -11.719 10.305 6.227 1 98.69 89 LEU A O 1
ATOM 686 N N . SER A 1 90 ? -11.703 12.391 6.957 1 98.5 90 SER A N 1
ATOM 687 C CA . SER A 1 90 ? -13.062 12.641 6.484 1 98.5 90 SER A CA 1
ATOM 688 C C . SER A 1 90 ? -13.156 12.516 4.969 1 98.5 90 SER A C 1
ATOM 690 O O . SER A 1 90 ? -14.086 11.898 4.449 1 98.5 90 SER A O 1
ATOM 692 N N . ARG A 1 91 ? -12.211 13.039 4.262 1 98.56 91 ARG A N 1
ATOM 693 C CA . ARG A 1 91 ? -12.188 12.984 2.803 1 98.56 91 ARG A CA 1
ATOM 694 C C . ARG A 1 91 ? -11.953 11.562 2.309 1 98.56 91 ARG A C 1
ATOM 696 O O . ARG A 1 91 ? -12.477 11.172 1.264 1 98.56 91 ARG A O 1
ATOM 703 N N . ALA A 1 92 ? -11.109 10.852 3.049 1 98.56 92 ALA A N 1
ATOM 704 C CA . ALA A 1 92 ? -10.891 9.445 2.703 1 98.56 92 ALA A CA 1
ATOM 705 C C . ALA A 1 92 ? -12.203 8.672 2.719 1 98.56 92 ALA A C 1
ATOM 707 O O . ALA A 1 92 ? -12.492 7.898 1.8 1 98.56 92 ALA A O 1
ATOM 708 N N . VAL A 1 93 ? -13.031 8.891 3.719 1 98.44 93 VAL A N 1
ATOM 709 C CA . VAL A 1 93 ? -14.336 8.234 3.826 1 98.44 93 VAL A CA 1
ATOM 710 C C . VAL A 1 93 ? -15.219 8.648 2.65 1 98.44 93 VAL A C 1
ATOM 712 O O . VAL A 1 93 ? -15.867 7.805 2.029 1 98.44 93 VAL A O 1
ATOM 715 N N . GLU A 1 94 ? -15.203 9.898 2.35 1 98.06 94 GLU A N 1
ATOM 716 C CA . GLU A 1 94 ? -15.992 10.414 1.237 1 98.06 94 GLU A CA 1
ATOM 717 C C . GLU A 1 94 ? -15.562 9.789 -0.086 1 98.06 94 GLU A C 1
ATOM 719 O O . GLU A 1 94 ? -16.375 9.609 -0.989 1 98.06 94 GLU A O 1
ATOM 724 N N . ALA A 1 95 ? -14.289 9.461 -0.14 1 96.81 95 ALA A N 1
ATOM 725 C CA . ALA A 1 95 ? -13.727 8.883 -1.359 1 96.81 95 ALA A CA 1
ATOM 726 C C . ALA A 1 95 ? -13.977 7.379 -1.414 1 96.81 95 ALA A C 1
ATOM 728 O O . ALA A 1 95 ? -13.484 6.699 -2.316 1 96.81 95 ALA A O 1
ATOM 729 N N . GLY A 1 96 ? -14.602 6.812 -0.424 1 96.69 96 GLY A N 1
ATOM 730 C CA . GLY A 1 96 ? -15.008 5.418 -0.445 1 96.69 96 GLY A CA 1
ATOM 731 C C . GLY A 1 96 ? -14.055 4.504 0.299 1 96.69 96 GLY A C 1
ATOM 732 O O . GLY A 1 96 ? -14.18 3.279 0.237 1 96.69 96 GLY A O 1
ATOM 733 N N . ALA A 1 97 ? -13.109 5.105 0.996 1 97.38 97 ALA A N 1
ATOM 734 C CA . ALA A 1 97 ? -12.156 4.281 1.727 1 97.38 97 ALA A CA 1
ATOM 735 C C . ALA A 1 97 ? -12.773 3.723 3.006 1 97.38 97 ALA A C 1
ATOM 737 O O . ALA A 1 97 ? -13.508 4.426 3.703 1 97.38 97 ALA A O 1
ATOM 738 N N . VAL A 1 98 ? -12.422 2.467 3.275 1 96.69 98 VAL A N 1
ATOM 739 C CA . VAL A 1 98 ? -12.898 1.835 4.5 1 96.69 98 VAL A CA 1
ATOM 740 C C . VAL A 1 98 ? -11.727 1.583 5.445 1 96.69 98 VAL A C 1
ATOM 742 O O . VAL A 1 98 ? -11.93 1.257 6.617 1 96.69 98 VAL A O 1
ATOM 745 N N . GLN A 1 99 ? -10.523 1.696 4.918 1 96.62 99 GLN A N 1
ATOM 746 C CA . GLN A 1 99 ? -9.289 1.527 5.68 1 96.62 99 GLN A CA 1
ATOM 747 C C . GLN A 1 99 ? -8.258 2.588 5.305 1 96.62 99 GLN A C 1
ATOM 749 O O . GLN A 1 99 ? -8.109 2.926 4.129 1 96.62 99 GLN A O 1
ATOM 754 N N . CYS A 1 100 ? -7.566 3.049 6.277 1 98.44 100 CYS A N 1
ATOM 755 C CA . CYS A 1 100 ? -6.457 3.969 6.066 1 98.44 100 CYS A CA 1
ATOM 756 C C . CYS A 1 100 ? -5.16 3.395 6.629 1 98.44 100 CYS A C 1
ATOM 758 O O . CYS A 1 100 ? -5.125 2.941 7.773 1 98.44 100 CYS A O 1
ATOM 760 N N . PHE A 1 101 ? -4.133 3.387 5.832 1 97.94 101 PHE A N 1
ATOM 761 C CA . PHE A 1 101 ? -2.812 2.904 6.223 1 97.94 101 PHE A CA 1
ATOM 762 C C . PHE A 1 101 ? -1.8 4.043 6.227 1 97.94 101 PHE A C 1
ATOM 764 O O . PHE A 1 101 ? -2.027 5.086 5.609 1 97.94 101 PHE A O 1
ATOM 771 N N . LEU A 1 102 ? -0.75 3.846 6.91 1 98.12 102 LEU A N 1
ATOM 772 C CA . LEU A 1 102 ? 0.402 4.734 6.805 1 98.12 102 LEU A CA 1
ATOM 773 C C . LEU A 1 102 ? 1.667 4.047 7.305 1 98.12 102 LEU A C 1
ATOM 775 O O . LEU A 1 102 ? 1.595 2.992 7.941 1 98.12 102 LEU A O 1
ATOM 779 N N . GLU A 1 103 ? 2.775 4.582 6.934 1 97 103 GLU A N 1
ATOM 780 C CA . GLU A 1 103 ? 4.105 4.254 7.441 1 97 103 GLU A CA 1
ATOM 781 C C . GLU A 1 103 ? 4.828 5.5 7.941 1 97 103 GLU A C 1
ATOM 783 O O . GLU A 1 103 ? 4.82 6.539 7.273 1 97 103 GLU A O 1
ATOM 788 N N . VAL A 1 104 ? 5.41 5.359 9.062 1 97.5 104 VAL A N 1
ATOM 789 C CA . VAL A 1 104 ? 6.043 6.527 9.656 1 97.5 104 VAL A CA 1
ATOM 790 C C . VAL A 1 104 ? 7.383 6.133 10.281 1 97.5 104 VAL A C 1
ATOM 792 O O . VAL A 1 104 ? 7.527 5.023 10.797 1 97.5 104 VAL A O 1
ATOM 795 N N . ARG A 1 105 ? 8.328 7.023 10.172 1 96.5 105 ARG A N 1
ATOM 796 C CA . ARG A 1 105 ? 9.625 6.801 10.805 1 96.5 105 ARG A CA 1
ATOM 797 C C . ARG A 1 105 ? 9.477 6.543 12.297 1 96.5 105 ARG A C 1
ATOM 799 O O . ARG A 1 105 ? 8.75 7.262 12.992 1 96.5 105 ARG A O 1
ATOM 806 N N . ALA A 1 106 ? 10.164 5.574 12.828 1 97.12 106 ALA A N 1
ATOM 807 C CA . ALA A 1 106 ? 10.109 5.23 14.25 1 97.12 106 ALA A CA 1
ATOM 808 C C . ALA A 1 106 ? 10.555 6.402 15.117 1 97.12 106 ALA A C 1
ATOM 810 O O . ALA A 1 106 ? 10.086 6.562 16.25 1 97.12 106 ALA A O 1
ATOM 811 N N . SER A 1 107 ? 11.391 7.23 14.578 1 95.81 107 SER A N 1
ATOM 812 C CA . SER A 1 107 ? 11.93 8.359 15.32 1 95.81 107 SER A CA 1
ATOM 813 C C . SER A 1 107 ? 10.938 9.523 15.367 1 95.81 107 SER A C 1
ATOM 815 O O . SER A 1 107 ? 11.102 10.453 16.156 1 95.81 107 SER A O 1
ATOM 817 N N . ASN A 1 108 ? 9.953 9.492 14.5 1 94.69 108 ASN A N 1
ATOM 818 C CA . ASN A 1 108 ? 8.977 10.578 14.445 1 94.69 108 ASN A CA 1
ATOM 819 C C . ASN A 1 108 ? 7.918 10.445 15.539 1 94.69 108 ASN A C 1
ATOM 821 O O . ASN A 1 108 ? 6.75 10.195 15.242 1 94.69 108 ASN A O 1
ATOM 825 N N . LEU A 1 109 ? 8.312 10.711 16.688 1 95.69 109 LEU A N 1
ATOM 826 C CA . LEU A 1 109 ? 7.492 10.461 17.875 1 95.69 109 LEU A CA 1
ATOM 827 C C . LEU A 1 109 ? 6.262 11.359 17.875 1 95.69 109 LEU A C 1
ATOM 829 O O . LEU A 1 109 ? 5.191 10.945 18.328 1 95.69 109 LEU A O 1
ATOM 833 N N . SER A 1 110 ? 6.422 12.555 17.422 1 93.38 110 SER A N 1
ATOM 834 C CA . SER A 1 110 ? 5.301 13.484 17.391 1 93.38 110 SER A CA 1
ATOM 835 C C . SER A 1 110 ? 4.199 12.992 16.453 1 93.38 110 SER A C 1
ATOM 837 O O . SER A 1 110 ? 3.018 13.047 16.797 1 93.38 110 SER A O 1
ATOM 839 N N . ALA A 1 111 ? 4.57 12.523 15.328 1 95.38 111 ALA A N 1
ATOM 840 C CA . ALA A 1 111 ? 3.6 11.977 14.383 1 95.38 111 ALA A CA 1
ATOM 841 C C . ALA A 1 111 ? 2.947 10.711 14.945 1 95.38 111 ALA A C 1
ATOM 843 O O . ALA A 1 111 ? 1.73 10.539 14.844 1 95.38 111 ALA A O 1
ATOM 844 N N . LEU A 1 112 ? 3.746 9.867 15.508 1 97.56 112 LEU A N 1
ATOM 845 C CA . LEU A 1 112 ? 3.238 8.633 16.109 1 97.56 112 LEU A CA 1
ATOM 846 C C . LEU A 1 112 ? 2.164 8.945 17.141 1 97.56 112 LEU A C 1
ATOM 848 O O . LEU A 1 112 ? 1.101 8.32 17.156 1 97.56 112 LEU A O 1
ATOM 852 N N . ALA A 1 113 ? 2.436 9.914 17.969 1 96.38 113 ALA A N 1
ATOM 853 C CA . ALA A 1 113 ? 1.483 10.32 19 1 96.38 113 ALA A CA 1
ATOM 854 C C . ALA A 1 113 ? 0.195 10.852 18.375 1 96.38 113 ALA A C 1
ATOM 856 O O . ALA A 1 113 ? -0.903 10.531 18.828 1 96.38 113 ALA A O 1
ATOM 857 N N . LEU A 1 114 ? 0.334 11.625 17.406 1 96.25 114 LEU A N 1
ATOM 858 C CA . LEU A 1 114 ? -0.816 12.188 16.703 1 96.25 114 LEU A CA 1
ATOM 859 C C . LEU A 1 114 ? -1.678 11.086 16.094 1 96.25 114 LEU A C 1
ATOM 861 O O . LEU A 1 114 ? -2.902 11.094 16.234 1 96.25 114 LEU A O 1
ATOM 865 N N . TYR A 1 115 ? -1.016 10.133 15.383 1 98.38 115 TYR A N 1
ATOM 866 C CA . TYR A 1 115 ? -1.736 9.047 14.727 1 98.38 115 TYR A CA 1
ATOM 867 C C . TYR A 1 115 ? -2.461 8.18 15.75 1 98.38 115 TYR A C 1
ATOM 869 O O . TYR A 1 115 ? -3.607 7.785 15.539 1 98.38 115 TYR A O 1
ATOM 877 N N . GLN A 1 116 ? -1.808 7.918 16.797 1 98 116 GLN A N 1
ATOM 878 C CA . GLN A 1 116 ? -2.43 7.133 17.859 1 98 116 GLN A CA 1
ATOM 879 C C . GLN A 1 116 ? -3.643 7.855 18.438 1 98 116 GLN A C 1
ATOM 881 O O . GLN A 1 116 ? -4.695 7.25 18.641 1 98 116 GLN A O 1
ATOM 886 N N . LYS A 1 117 ? -3.467 9.109 18.672 1 96.88 117 LYS A N 1
ATOM 887 C CA . LYS A 1 117 ? -4.562 9.922 19.188 1 96.88 117 LYS A CA 1
ATOM 888 C C . LYS A 1 117 ? -5.754 9.914 18.234 1 96.88 117 LYS A C 1
ATOM 890 O O . LYS A 1 117 ? -6.906 9.977 18.672 1 96.88 117 LYS A O 1
ATOM 895 N N . MET A 1 118 ? -5.457 9.742 16.984 1 97.38 118 MET A N 1
ATOM 896 C CA . MET A 1 118 ? -6.5 9.789 15.969 1 97.38 118 MET A CA 1
ATOM 897 C C . MET A 1 118 ? -7.051 8.398 15.68 1 97.38 118 MET A C 1
ATOM 899 O O . MET A 1 118 ? -7.801 8.211 14.727 1 97.38 118 MET A O 1
ATOM 903 N N . GLY A 1 119 ? -6.641 7.383 16.359 1 97.75 119 GLY A N 1
ATOM 904 C CA . GLY A 1 119 ? -7.277 6.078 16.297 1 97.75 119 GLY A CA 1
ATOM 905 C C . GLY A 1 119 ? -6.488 5.078 15.469 1 97.75 119 GLY A C 1
ATOM 906 O O . GLY A 1 119 ? -6.949 3.957 15.234 1 97.75 119 GLY A O 1
ATOM 907 N N . PHE A 1 120 ? -5.328 5.465 15.086 1 98.56 120 PHE A N 1
ATOM 908 C CA . PHE A 1 120 ? -4.488 4.496 14.391 1 98.56 120 PHE A CA 1
ATOM 909 C C . PHE A 1 120 ? -3.879 3.504 15.383 1 98.56 120 PHE A C 1
ATOM 911 O O . PHE A 1 120 ? -3.549 3.867 16.516 1 98.56 120 PHE A O 1
ATOM 918 N N . VAL A 1 121 ? -3.66 2.291 14.875 1 98 121 VAL A N 1
ATOM 919 C CA . VAL A 1 121 ? -3.01 1.255 15.672 1 98 121 VAL A CA 1
ATOM 920 C C . VAL A 1 121 ? -1.772 0.74 14.938 1 98 121 VAL A C 1
ATOM 922 O O . VAL A 1 121 ? -1.701 0.802 13.703 1 98 121 VAL A O 1
ATOM 925 N N . GLU A 1 122 ? -0.793 0.231 15.648 1 98 122 GLU A N 1
ATOM 926 C CA . GLU A 1 122 ? 0.417 -0.323 15.047 1 98 122 GLU A CA 1
ATOM 927 C C . GLU A 1 122 ? 0.186 -1.749 14.555 1 98 122 GLU A C 1
ATOM 929 O O . GLU A 1 122 ? -0.322 -2.592 15.297 1 98 122 GLU A O 1
ATOM 934 N N . ASP A 1 123 ? 0.553 -1.961 13.312 1 98.19 123 ASP A N 1
ATOM 935 C CA . ASP A 1 123 ? 0.42 -3.281 12.703 1 98.19 123 ASP A CA 1
ATOM 936 C C . ASP A 1 123 ? 1.753 -4.027 12.719 1 98.19 123 ASP A C 1
ATOM 938 O O . ASP A 1 123 ? 1.785 -5.254 12.586 1 98.19 123 ASP A O 1
ATOM 942 N N . GLY A 1 124 ? 2.83 -3.287 12.82 1 97.75 124 GLY A N 1
ATOM 943 C CA . GLY A 1 124 ? 4.164 -3.861 12.789 1 97.75 124 GLY A CA 1
ATOM 944 C C . GLY A 1 124 ? 5.234 -2.861 12.398 1 97.75 124 GLY A C 1
ATOM 945 O O . GLY A 1 124 ? 5.035 -1.65 12.516 1 97.75 124 GLY A O 1
ATOM 946 N N . ARG A 1 125 ? 6.422 -3.432 12.031 1 97.19 125 ARG A N 1
ATOM 947 C CA . ARG A 1 125 ? 7.559 -2.592 11.664 1 97.19 125 ARG A CA 1
ATOM 948 C C . ARG A 1 125 ? 8.344 -3.203 10.508 1 97.19 125 ARG A C 1
ATOM 950 O O . ARG A 1 125 ? 8.477 -4.426 10.414 1 97.19 125 ARG A O 1
ATOM 957 N N . ARG A 1 126 ? 8.742 -2.383 9.664 1 95.75 126 ARG A N 1
ATOM 958 C CA . ARG A 1 126 ? 9.703 -2.766 8.641 1 95.75 126 ARG A CA 1
ATOM 959 C C . ARG A 1 126 ? 11.117 -2.35 9.039 1 95.75 126 ARG A C 1
ATOM 961 O O . ARG A 1 126 ? 11.43 -1.158 9.07 1 95.75 126 ARG A O 1
ATOM 968 N N . LYS A 1 127 ? 11.953 -3.252 9.203 1 94.06 127 LYS A N 1
ATOM 969 C CA . LYS A 1 127 ? 13.273 -3.012 9.781 1 94.06 127 LYS A CA 1
ATOM 970 C C . LYS A 1 127 ? 14.195 -2.309 8.789 1 94.06 127 LYS A C 1
ATOM 972 O O . LYS A 1 127 ? 14.281 -2.709 7.625 1 94.06 127 LYS A O 1
ATOM 977 N N . GLY A 1 128 ? 14.812 -1.235 9.289 1 94 128 GLY A N 1
ATOM 978 C CA . GLY A 1 128 ? 15.828 -0.546 8.516 1 94 128 GLY A CA 1
ATOM 979 C C . GLY A 1 128 ? 15.305 0.008 7.203 1 94 128 GLY A C 1
ATOM 980 O O . GLY A 1 128 ? 16.016 0.016 6.195 1 94 128 GLY A O 1
ATOM 981 N N . TYR A 1 129 ? 14.117 0.447 7.215 1 93.06 129 TYR A N 1
ATOM 982 C CA . TYR A 1 129 ? 13.445 0.821 5.977 1 93.06 129 TYR A CA 1
ATOM 983 C C . TYR A 1 129 ? 13.867 2.213 5.523 1 93.06 129 TYR A C 1
ATOM 985 O O . TYR A 1 129 ? 14.195 2.42 4.355 1 93.06 129 TYR A O 1
ATOM 993 N N . TYR A 1 130 ? 13.789 3.121 6.465 1 93.75 130 TYR A N 1
ATOM 994 C CA . TYR A 1 130 ? 14.062 4.516 6.137 1 93.75 130 TYR A CA 1
ATOM 995 C C . TYR A 1 130 ? 15.547 4.832 6.289 1 93.75 130 TYR A C 1
ATOM 997 O O . TYR A 1 130 ? 16.156 4.5 7.305 1 93.75 130 TYR A O 1
ATOM 1005 N N . PRO A 1 131 ? 16.109 5.508 5.309 1 92 131 PRO A N 1
ATOM 1006 C CA . PRO A 1 131 ? 17.484 5.984 5.496 1 92 131 PRO A CA 1
ATOM 1007 C C . PRO A 1 131 ? 17.578 7.094 6.539 1 92 131 PRO A C 1
ATOM 1009 O O . PRO A 1 131 ? 16.609 7.832 6.758 1 92 131 PRO A O 1
ATOM 1012 N N . THR A 1 132 ? 18.688 7.105 7.273 1 92.38 132 THR A N 1
ATOM 1013 C CA . THR A 1 132 ? 19.047 8.195 8.18 1 92.38 132 THR A CA 1
ATOM 1014 C C . THR A 1 132 ? 20.438 8.727 7.848 1 92.38 132 THR A C 1
ATOM 1016 O O . THR A 1 132 ? 21.078 8.266 6.902 1 92.38 132 THR A O 1
ATOM 1019 N N . ALA A 1 133 ? 20.859 9.711 8.609 1 89 133 ALA A N 1
ATOM 1020 C CA . ALA A 1 133 ? 22.188 10.281 8.383 1 89 133 ALA A CA 1
ATOM 1021 C C . ALA A 1 133 ? 23.266 9.234 8.609 1 89 133 ALA A C 1
ATOM 1023 O O . ALA A 1 133 ? 24.281 9.211 7.895 1 89 133 ALA A O 1
ATOM 1024 N N . 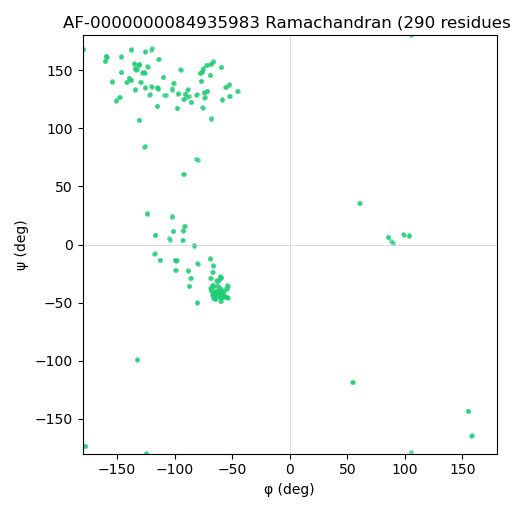ASP A 1 134 ? 23.125 8.383 9.508 1 88.94 134 ASP A N 1
ATOM 1025 C C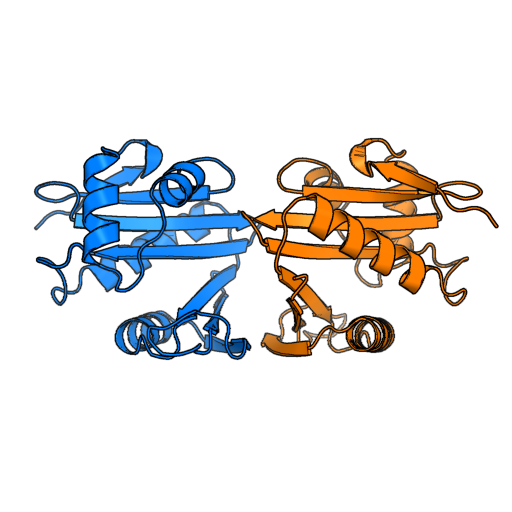A . ASP A 1 134 ? 24.172 7.434 9.867 1 88.94 134 ASP A CA 1
ATOM 1026 C C . ASP A 1 134 ? 23.656 5.992 9.773 1 88.94 134 ASP A C 1
ATOM 1028 O O . ASP A 1 134 ? 24.172 5.102 10.453 1 88.94 134 ASP A O 1
ATOM 1032 N N . GLY A 1 135 ? 22.75 5.711 9.016 1 93.25 135 GLY A N 1
ATOM 1033 C CA . GLY A 1 135 ? 22.219 4.359 8.922 1 93.25 135 GLY A CA 1
ATOM 1034 C C . GLY A 1 135 ? 20.781 4.316 8.438 1 93.25 135 GLY A C 1
ATOM 1035 O O . GLY A 1 135 ? 20.438 4.965 7.445 1 93.25 135 GLY A O 1
ATOM 1036 N N . ARG A 1 136 ? 20 3.33 9.047 1 94.56 136 ARG A N 1
ATOM 1037 C CA . ARG A 1 136 ? 18.594 3.156 8.703 1 94.56 136 ARG A CA 1
ATOM 1038 C C . ARG A 1 136 ? 17.734 3.02 9.953 1 94.56 136 ARG A C 1
ATOM 1040 O O . ARG A 1 136 ? 18.234 2.662 11.023 1 94.56 136 ARG A O 1
ATOM 1047 N N . GLU A 1 137 ? 16.516 3.453 9.82 1 96.56 137 GLU A N 1
ATOM 1048 C CA . GLU A 1 137 ? 15.586 3.256 10.922 1 96.56 137 GLU A CA 1
ATOM 1049 C C . GLU A 1 137 ? 14.328 2.531 10.453 1 96.56 137 GLU A C 1
ATOM 1051 O O . GLU A 1 137 ? 14.062 2.441 9.25 1 96.56 137 GLU A O 1
ATOM 1056 N N . ASP A 1 138 ? 13.586 2.078 11.398 1 97.5 138 ASP A N 1
ATOM 1057 C CA . ASP A 1 138 ? 12.398 1.277 11.102 1 97.5 138 ASP A CA 1
ATOM 1058 C C . ASP A 1 138 ? 11.242 2.16 10.648 1 97.5 138 ASP A C 1
ATOM 1060 O O . ASP A 1 138 ? 11.164 3.332 11.031 1 97.5 138 ASP A O 1
ATOM 1064 N N . ALA A 1 139 ? 10.469 1.595 9.797 1 97.75 139 ALA A N 1
ATOM 1065 C CA . ALA A 1 139 ? 9.141 2.145 9.523 1 97.75 139 ALA A CA 1
ATOM 1066 C C . ALA A 1 139 ? 8.094 1.501 10.422 1 97.75 139 ALA A C 1
ATOM 1068 O O . ALA A 1 139 ? 7.988 0.274 10.484 1 97.75 139 ALA A O 1
ATOM 1069 N N . VAL A 1 140 ? 7.379 2.293 11.125 1 98.56 140 VAL A N 1
ATOM 1070 C CA . VAL A 1 140 ? 6.23 1.798 11.875 1 98.56 140 VAL A CA 1
ATOM 1071 C C . VAL A 1 140 ? 4.996 1.769 10.977 1 98.56 140 VAL A C 1
ATOM 1073 O O . VAL A 1 140 ? 4.641 2.779 10.367 1 98.56 140 VAL A O 1
ATOM 1076 N N . LEU A 1 141 ? 4.398 0.632 10.844 1 98.5 141 LEU A N 1
ATOM 1077 C CA . LEU A 1 141 ? 3.182 0.456 10.055 1 98.5 141 LEU A CA 1
ATOM 1078 C C . LEU A 1 141 ? 1.94 0.649 10.914 1 98.5 141 LEU A C 1
ATOM 1080 O O . LEU A 1 141 ? 1.828 0.055 11.992 1 98.5 141 LEU A O 1
ATOM 1084 N N . MET A 1 142 ? 1.023 1.496 10.43 1 98.62 142 MET A N 1
ATOM 1085 C CA . MET A 1 142 ? -0.192 1.752 11.195 1 98.62 142 MET A CA 1
ATOM 1086 C C . MET A 1 142 ? -1.422 1.717 10.297 1 98.62 142 MET A C 1
ATOM 1088 O O . MET A 1 142 ? -1.314 1.91 9.086 1 98.62 142 MET A O 1
ATOM 1092 N N . SER A 1 143 ? -2.531 1.436 10.922 1 98.38 143 SER A N 1
ATOM 1093 C CA . SER A 1 143 ? -3.787 1.435 10.172 1 98.38 143 SER A CA 1
ATOM 1094 C C . SER A 1 143 ? -4.949 1.898 11.047 1 98.38 143 SER A C 1
ATOM 1096 O O . SER A 1 143 ? -4.828 1.95 12.273 1 98.38 143 SER A O 1
ATOM 1098 N N . ARG A 1 144 ? -5.953 2.266 10.406 1 97.94 144 ARG A N 1
ATOM 1099 C CA . ARG A 1 144 ? -7.199 2.688 11.031 1 97.94 144 ARG A CA 1
ATOM 1100 C C . ARG A 1 144 ? -8.398 2.33 10.164 1 97.94 144 ARG A C 1
ATOM 1102 O O . ARG A 1 144 ? -8.43 2.643 8.969 1 97.94 144 ARG A O 1
ATOM 1109 N N . SER A 1 145 ? -9.352 1.646 10.758 1 96.81 145 SER A N 1
ATOM 1110 C CA . SER A 1 145 ? -10.625 1.426 10.086 1 96.81 145 SER A CA 1
ATOM 1111 C C . SER A 1 145 ? -11.445 2.709 10.023 1 96.81 145 SER A C 1
ATOM 1113 O O . SER A 1 145 ? -11.562 3.426 11.023 1 96.81 145 SER A O 1
ATOM 1115 N N . LEU A 1 146 ? -11.969 3.037 8.898 1 96.62 146 LEU A N 1
ATOM 1116 C CA . LEU A 1 146 ? -12.711 4.277 8.711 1 96.62 146 LEU A CA 1
ATOM 1117 C C . LEU A 1 146 ? -14.211 4.027 8.805 1 96.62 146 LEU A C 1
ATOM 1119 O O . LEU A 1 146 ? -15 4.973 8.852 1 96.62 146 LEU A O 1
ATOM 1123 N N . THR A 1 147 ? -14.695 2.793 8.75 1 82.56 147 THR A N 1
ATOM 1124 C CA . THR A 1 147 ? -16.109 2.463 8.906 1 82.56 147 THR A CA 1
ATOM 1125 C C . THR A 1 147 ? -16.312 1.562 10.117 1 82.56 147 THR A C 1
ATOM 1127 O O . THR A 1 147 ? -15.398 0.857 10.547 1 82.56 147 THR A O 1
ATOM 1130 N N . MET B 1 1 ? 6.938 -28.875 -19.312 1 66.06 1 MET B N 1
ATOM 1131 C CA . MET B 1 1 ? 6.066 -28.156 -20.234 1 66.06 1 MET B CA 1
ATOM 1132 C C . MET B 1 1 ? 6.438 -26.688 -20.297 1 66.06 1 MET B C 1
ATOM 1134 O O . MET B 1 1 ? 6.918 -26.109 -19.312 1 66.06 1 MET B O 1
ATOM 1138 N N . ALA B 1 2 ? 6.477 -26.125 -21.516 1 87 2 ALA B N 1
ATOM 1139 C CA . ALA B 1 2 ? 6.973 -24.766 -21.734 1 87 2 ALA B CA 1
ATOM 1140 C C . ALA B 1 2 ? 5.938 -23.734 -21.297 1 87 2 ALA B C 1
ATOM 1142 O O . ALA B 1 2 ? 4.754 -23.859 -21.609 1 87 2 ALA B O 1
ATOM 1143 N N . VAL B 1 3 ? 6.27 -22.891 -20.312 1 93.69 3 VAL B N 1
ATOM 1144 C CA . VAL B 1 3 ? 5.324 -21.859 -19.906 1 93.69 3 VAL B CA 1
ATOM 1145 C C . VAL B 1 3 ? 5.73 -20.516 -20.516 1 93.69 3 VAL B C 1
ATOM 1147 O O . VAL B 1 3 ? 6.922 -20.234 -20.672 1 93.69 3 VAL B O 1
ATOM 1150 N N . THR B 1 4 ? 4.77 -19.766 -20.984 1 97.25 4 THR B N 1
ATOM 1151 C CA . THR B 1 4 ? 4.953 -18.406 -21.453 1 97.25 4 THR B CA 1
ATOM 1152 C C . THR B 1 4 ? 4.105 -17.422 -20.641 1 97.25 4 THR B C 1
ATOM 1154 O O . THR B 1 4 ? 3.297 -17.844 -19.812 1 97.25 4 THR B O 1
ATOM 1157 N N . PHE B 1 5 ? 4.375 -16.125 -20.844 1 98.44 5 PHE B N 1
ATOM 1158 C CA . PHE B 1 5 ? 3.672 -15.102 -20.078 1 98.44 5 PHE B CA 1
ATOM 1159 C C . PHE B 1 5 ? 3.109 -14.023 -20.984 1 98.44 5 PHE B C 1
ATOM 1161 O O . PHE B 1 5 ? 3.758 -13.625 -21.953 1 98.44 5 PHE B O 1
ATOM 1168 N N . VAL B 1 6 ? 1.931 -13.57 -20.703 1 98.12 6 VAL B N 1
ATOM 1169 C CA . VAL B 1 6 ? 1.304 -12.469 -21.422 1 98.12 6 VAL B CA 1
ATOM 1170 C C . VAL B 1 6 ? 0.745 -11.461 -20.406 1 98.12 6 VAL B C 1
ATOM 1172 O O . VAL B 1 6 ? 0.486 -11.797 -19.25 1 98.12 6 VAL B O 1
ATOM 1175 N N . ASP B 1 7 ? 0.64 -10.234 -20.844 1 98.44 7 ASP B N 1
ATOM 1176 C CA . ASP B 1 7 ? -0.028 -9.258 -19.984 1 98.44 7 ASP B CA 1
ATOM 1177 C C . ASP B 1 7 ? -1.397 -9.766 -19.547 1 98.44 7 ASP B C 1
ATOM 1179 O O . ASP B 1 7 ? -2.18 -10.258 -20.359 1 98.44 7 ASP B O 1
ATOM 1183 N N . ALA B 1 8 ? -1.613 -9.742 -18.266 1 98.62 8 ALA B N 1
ATOM 1184 C CA . ALA B 1 8 ? -2.887 -10.219 -17.734 1 98.62 8 ALA B CA 1
ATOM 1185 C C . ALA B 1 8 ? -4.062 -9.516 -18.406 1 98.62 8 ALA B C 1
ATOM 1187 O O . ALA B 1 8 ? -5.102 -10.133 -18.656 1 98.62 8 ALA B O 1
ATOM 1188 N N . ALA B 1 9 ? -3.906 -8.219 -18.734 1 98 9 ALA B N 1
ATOM 1189 C CA . ALA B 1 9 ? -4.961 -7.418 -19.344 1 98 9 ALA B CA 1
ATOM 1190 C C . ALA B 1 9 ? -5.277 -7.914 -20.75 1 98 9 ALA B C 1
ATOM 1192 O O . ALA B 1 9 ? -6.34 -7.613 -21.297 1 98 9 ALA B O 1
ATOM 1193 N N . GLN B 1 10 ? -4.371 -8.656 -21.297 1 97.56 10 GLN B N 1
ATOM 1194 C CA . GLN B 1 10 ? -4.539 -9.156 -22.656 1 97.56 10 GLN B CA 1
ATOM 1195 C C . GLN B 1 10 ? -5.035 -10.594 -22.672 1 97.56 10 GLN B C 1
ATOM 1197 O O . GLN B 1 10 ? -5.379 -11.141 -23.719 1 97.56 10 GLN B O 1
ATOM 1202 N N . ALA B 1 11 ? -4.984 -11.273 -21.547 1 98.19 11 ALA B N 1
ATOM 1203 C CA . ALA B 1 11 ? -5.516 -12.625 -21.438 1 98.19 11 ALA B CA 1
ATOM 1204 C C . ALA B 1 11 ? -7.043 -12.617 -21.453 1 98.19 11 ALA B C 1
ATOM 1206 O O . ALA B 1 11 ? -7.668 -11.625 -21.078 1 98.19 11 ALA B O 1
ATOM 1207 N N . PRO B 1 12 ? -7.652 -13.734 -21.891 1 97.69 12 PRO B N 1
ATOM 1208 C CA . PRO B 1 12 ? -9.117 -13.797 -21.781 1 97.69 12 PRO B CA 1
ATOM 1209 C C . PRO B 1 12 ? -9.609 -13.648 -20.344 1 97.69 12 PRO B C 1
ATOM 1211 O O . PRO B 1 12 ? -9.25 -14.438 -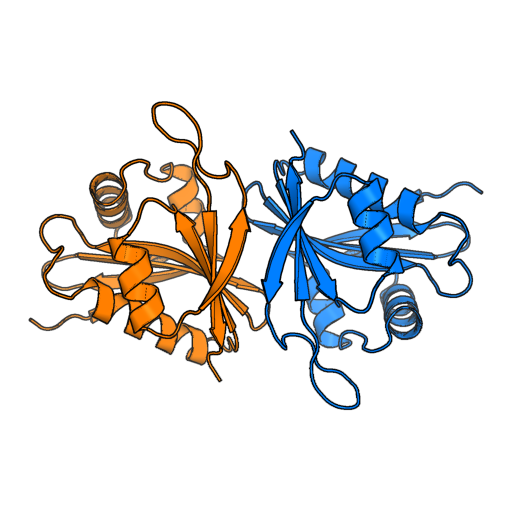19.484 1 97.69 12 PRO B O 1
ATOM 1214 N N . PHE B 1 13 ? -10.492 -12.664 -20.188 1 98.31 13 PHE B N 1
ATOM 1215 C CA . PHE B 1 13 ? -10.953 -12.375 -18.844 1 98.31 13 PHE B CA 1
ATOM 1216 C C . PHE B 1 13 ? -11.586 -13.617 -18.203 1 98.31 13 PHE B C 1
ATOM 1218 O O . PHE B 1 13 ? -11.383 -13.883 -17.016 1 98.31 13 PHE B O 1
ATOM 1225 N N . GLU B 1 14 ? -12.312 -14.328 -18.953 1 98 14 GLU B N 1
ATOM 1226 C CA . GLU B 1 14 ? -13.016 -15.5 -18.438 1 98 14 GLU B CA 1
ATOM 1227 C C . GLU B 1 14 ? -12.039 -16.531 -17.875 1 98 14 GLU B C 1
ATOM 1229 O O . GLU B 1 14 ? -12.359 -17.219 -16.891 1 98 14 GLU B O 1
ATOM 1234 N N . ALA B 1 15 ? -10.922 -16.688 -18.484 1 97.94 15 ALA B N 1
ATOM 1235 C CA . ALA B 1 15 ? -9.906 -17.609 -17.969 1 97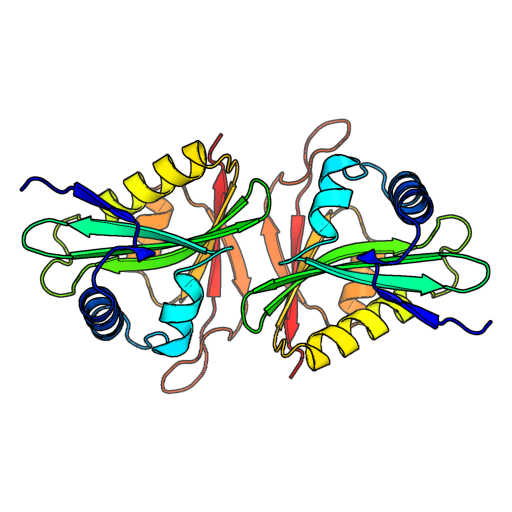.94 15 ALA B CA 1
ATOM 1236 C C . ALA B 1 15 ? -9.375 -17.156 -16.625 1 97.94 15 ALA B C 1
ATOM 1238 O O . ALA B 1 15 ? -9.25 -17.953 -15.695 1 97.94 15 ALA B O 1
ATOM 1239 N N . LEU B 1 16 ? -9.086 -15.867 -16.484 1 98.44 16 LEU B N 1
ATOM 1240 C CA . LEU B 1 16 ? -8.625 -15.312 -15.219 1 98.44 16 LEU B CA 1
ATOM 1241 C C . LEU B 1 16 ? -9.688 -15.477 -14.133 1 98.44 16 LEU B C 1
ATOM 1243 O O . LEU B 1 16 ? -9.383 -15.867 -13.008 1 98.44 16 LEU B O 1
ATOM 1247 N N . TRP B 1 17 ? -10.914 -15.195 -14.578 1 98.12 17 TRP B N 1
ATOM 1248 C CA . TRP B 1 17 ? -12.039 -15.234 -13.648 1 98.12 17 TRP B CA 1
ATOM 1249 C C . TRP B 1 17 ? -12.25 -16.641 -13.117 1 98.12 17 TRP B C 1
ATOM 1251 O O . TRP B 1 17 ? -12.469 -16.844 -11.922 1 98.12 17 TRP B O 1
ATOM 1261 N N . THR B 1 18 ? -12.125 -17.594 -13.984 1 97.62 18 THR B N 1
ATOM 1262 C CA . THR B 1 18 ? -12.281 -18.984 -13.602 1 97.62 18 THR B CA 1
ATOM 1263 C C . THR B 1 18 ? -11.203 -19.406 -12.617 1 97.62 18 THR B C 1
ATOM 1265 O O . THR B 1 18 ? -11.484 -20.078 -11.617 1 97.62 18 THR B O 1
ATOM 1268 N N . ILE B 1 19 ? -10.016 -19.016 -12.844 1 97.94 19 ILE B N 1
ATOM 1269 C CA . ILE B 1 19 ? -8.898 -19.344 -11.961 1 97.94 19 ILE B CA 1
ATOM 1270 C C . ILE B 1 19 ? -9.109 -18.688 -10.602 1 97.94 19 ILE B C 1
ATOM 1272 O O . ILE B 1 19 ? -8.945 -19.328 -9.562 1 97.94 19 ILE B O 1
ATOM 1276 N N . GLU B 1 20 ? -9.469 -17.422 -10.617 1 97.44 20 GLU B N 1
ATOM 1277 C CA . GLU B 1 20 ? -9.734 -16.688 -9.391 1 97.44 20 GLU B CA 1
ATOM 1278 C C . GLU B 1 20 ? -10.789 -17.406 -8.539 1 97.44 20 GLU B C 1
ATOM 1280 O O . GLU B 1 20 ? -10.578 -17.625 -7.344 1 97.44 20 GLU B O 1
ATOM 1285 N N . GLN B 1 21 ? -11.82 -17.828 -9.156 1 96.56 21 GLN B N 1
ATOM 1286 C CA . GLN B 1 21 ? -12.93 -18.469 -8.461 1 96.56 21 GLN B CA 1
ATOM 1287 C C . GLN B 1 21 ? -12.508 -19.812 -7.871 1 96.56 21 GLN B C 1
ATOM 1289 O O . GLN B 1 21 ? -12.969 -20.188 -6.789 1 96.56 21 GLN B O 1
ATOM 1294 N N . GLY B 1 22 ? -11.695 -20.453 -8.531 1 95.5 22 GLY B N 1
ATOM 1295 C CA . GLY B 1 22 ? -11.312 -21.797 -8.117 1 95.5 22 GLY B CA 1
ATOM 1296 C C . GLY B 1 22 ? -10.172 -21.812 -7.117 1 95.5 22 GLY B C 1
ATOM 1297 O O . GLY B 1 22 ? -10.07 -22.734 -6.305 1 95.5 22 GLY B O 1
ATOM 1298 N N . ALA B 1 23 ? -9.305 -20.875 -7.125 1 93 23 ALA B N 1
ATOM 1299 C CA . ALA B 1 23 ? -8.047 -20.891 -6.379 1 93 23 ALA B CA 1
ATOM 1300 C C . ALA B 1 23 ? -8.234 -20.328 -4.977 1 93 23 ALA B C 1
ATOM 1302 O O . ALA B 1 23 ? -7.426 -20.578 -4.082 1 93 23 ALA B O 1
ATOM 1303 N N . HIS B 1 24 ? -9.273 -19.5 -4.738 1 88.88 24 HIS B N 1
ATOM 1304 C CA . HIS B 1 24 ? -9.438 -18.797 -3.471 1 88.88 24 HIS B CA 1
ATOM 1305 C C . HIS B 1 24 ? -10.742 -19.188 -2.785 1 88.88 24 HIS B C 1
ATOM 1307 O O . HIS B 1 24 ? -11.781 -19.312 -3.439 1 88.88 24 HIS B O 1
ATOM 1313 N N . ALA B 1 25 ? -10.594 -19.406 -1.507 1 85.5 25 ALA B N 1
ATOM 1314 C CA . ALA B 1 25 ? -11.797 -19.688 -0.724 1 85.5 25 ALA B CA 1
ATOM 1315 C C . ALA B 1 25 ? -12.742 -18.484 -0.732 1 85.5 25 ALA B C 1
ATOM 1317 O O . ALA B 1 25 ? -13.961 -18.641 -0.728 1 85.5 25 ALA B O 1
ATOM 1318 N N . MET B 1 26 ? -12.227 -17.328 -0.798 1 89.56 26 MET B N 1
ATOM 1319 C CA . MET B 1 26 ? -12.961 -16.062 -0.912 1 89.56 26 MET B CA 1
ATOM 1320 C C . MET B 1 26 ? -12.469 -15.258 -2.104 1 89.56 26 MET B C 1
ATOM 1322 O O . MET B 1 26 ? -11.688 -14.312 -1.938 1 89.56 26 MET B O 1
ATOM 1326 N N . PRO B 1 27 ? -12.977 -15.555 -3.166 1 92.5 27 PRO B N 1
ATOM 1327 C CA . PRO B 1 27 ? -12.477 -14.898 -4.375 1 92.5 27 PRO B CA 1
ATOM 1328 C C . PRO B 1 27 ? -12.828 -13.414 -4.426 1 92.5 27 PRO B C 1
ATOM 1330 O O . PRO B 1 27 ? -13.781 -12.977 -3.779 1 92.5 27 PRO B O 1
ATOM 1333 N N . TRP B 1 28 ? -12.023 -12.664 -5.164 1 93.75 28 TRP B N 1
ATOM 1334 C CA . TRP B 1 28 ? -12.391 -11.297 -5.504 1 93.75 28 TRP B CA 1
ATOM 1335 C C . TRP B 1 28 ? -13.695 -11.266 -6.293 1 93.75 28 TRP B C 1
ATOM 1337 O O . TRP B 1 28 ? -14.047 -12.242 -6.965 1 93.75 28 TRP B O 1
ATOM 1347 N N . SER B 1 29 ? -14.414 -10.148 -6.176 1 95.12 29 SER B N 1
ATOM 1348 C CA . SER B 1 29 ? -15.531 -9.945 -7.09 1 95.12 29 SER B CA 1
ATOM 1349 C C . SER B 1 29 ? -15.047 -9.766 -8.523 1 95.12 29 SER B C 1
ATOM 1351 O O . SER B 1 29 ? -13.891 -9.406 -8.758 1 95.12 29 SER B O 1
ATOM 1353 N N . GLU B 1 30 ? -15.961 -10.047 -9.391 1 96.69 30 GLU B N 1
ATOM 1354 C CA . GLU B 1 30 ? -15.625 -9.859 -10.797 1 96.69 30 GLU B CA 1
ATOM 1355 C C . GLU B 1 30 ? -15.188 -8.422 -11.078 1 96.69 30 GLU B C 1
ATOM 1357 O O . GLU B 1 30 ? -14.227 -8.188 -11.805 1 96.69 30 GLU B O 1
ATOM 1362 N N . SER B 1 31 ? -15.922 -7.492 -10.539 1 95.94 31 SER B N 1
ATOM 1363 C CA . SER B 1 31 ? -15.625 -6.078 -10.742 1 95.94 31 SER B CA 1
ATOM 1364 C C . SER B 1 31 ? -14.25 -5.711 -10.203 1 95.94 31 SER B C 1
ATOM 1366 O O . SER B 1 31 ? -13.531 -4.918 -10.805 1 95.94 31 SER B O 1
ATOM 1368 N N . LEU B 1 32 ? -13.953 -6.281 -9.102 1 94.75 32 LEU B N 1
ATOM 1369 C CA . LEU B 1 32 ? -12.648 -6.008 -8.508 1 94.75 32 LEU B CA 1
ATOM 1370 C C . LEU B 1 32 ? -11.523 -6.543 -9.391 1 94.75 32 LEU B C 1
ATOM 1372 O O . LEU B 1 32 ? -10.547 -5.84 -9.656 1 94.75 32 LEU B O 1
ATOM 1376 N N . LEU B 1 33 ? -11.664 -7.766 -9.859 1 97.5 33 LEU B N 1
ATOM 1377 C CA . LEU B 1 33 ? -10.656 -8.336 -10.758 1 97.5 33 LEU B CA 1
ATOM 1378 C C . LEU B 1 33 ? -10.5 -7.488 -12.008 1 97.5 33 LEU B C 1
ATOM 1380 O O . LEU B 1 33 ? -9.375 -7.184 -12.422 1 97.5 33 LEU B O 1
ATOM 1384 N N . ARG B 1 34 ? -11.57 -7.035 -12.555 1 97.12 34 ARG B N 1
ATOM 1385 C CA . ARG B 1 34 ? -11.539 -6.207 -13.758 1 97.12 34 ARG B CA 1
ATOM 1386 C C . ARG B 1 34 ? -10.82 -4.891 -13.5 1 97.12 34 ARG B C 1
ATOM 1388 O O . ARG B 1 34 ? -10.031 -4.43 -14.328 1 97.12 34 ARG B O 1
ATOM 1395 N N . SER B 1 35 ? -11.078 -4.355 -12.367 1 94.75 35 SER B N 1
ATOM 1396 C CA . SER B 1 35 ? -10.477 -3.068 -12.031 1 94.75 35 SER B CA 1
ATOM 1397 C C . SER B 1 35 ? -8.969 -3.184 -11.867 1 94.75 35 SER B C 1
ATOM 1399 O O . SER B 1 35 ? -8.234 -2.219 -12.094 1 94.75 35 SER B O 1
ATOM 1401 N N . CYS B 1 36 ? -8.5 -4.371 -11.562 1 96.75 36 CYS B N 1
ATOM 1402 C CA . CYS B 1 36 ? -7.078 -4.574 -11.297 1 96.75 36 CYS B CA 1
ATOM 1403 C C . CYS B 1 36 ? -6.34 -4.984 -12.562 1 96.75 36 CYS B C 1
ATOM 1405 O O . CYS B 1 36 ? -5.184 -5.41 -12.508 1 96.75 36 CYS B O 1
ATOM 1407 N N . LEU B 1 37 ? -7.02 -4.844 -13.711 1 97.25 37 LEU B N 1
ATOM 1408 C CA . LEU B 1 37 ? -6.375 -5.18 -14.977 1 97.25 37 LEU B CA 1
ATOM 1409 C C . LEU B 1 37 ? -5.914 -3.92 -15.703 1 97.25 37 LEU B C 1
ATOM 1411 O O . LEU B 1 37 ? -5.523 -3.979 -16.875 1 97.25 37 LEU B O 1
ATOM 1415 N N . SER B 1 38 ? -5.934 -2.748 -15.023 1 94 38 SER B N 1
ATOM 1416 C CA . SER B 1 38 ? -5.484 -1.474 -15.57 1 94 38 SER B CA 1
ATOM 1417 C C . SER B 1 38 ? -4.664 -0.69 -14.547 1 94 38 SER B C 1
ATOM 1419 O O . SER B 1 38 ? -4.676 -1.012 -13.359 1 94 38 SER B O 1
ATOM 1421 N N . THR B 1 39 ? -4.027 0.324 -15 1 90.31 39 THR B N 1
ATOM 1422 C CA . THR B 1 39 ? -3.221 1.165 -14.125 1 90.31 39 THR B CA 1
ATOM 1423 C C . THR B 1 39 ? -4.043 1.646 -12.93 1 90.31 39 THR B C 1
ATOM 1425 O O . THR B 1 39 ? -5.203 2.029 -13.086 1 90.31 39 THR B O 1
ATOM 1428 N N . PRO B 1 40 ? -3.395 1.609 -11.773 1 90.88 40 PRO B N 1
ATOM 1429 C CA . PRO B 1 40 ? -1.974 1.402 -11.484 1 90.88 40 PRO B CA 1
ATOM 1430 C C . PRO B 1 40 ? -1.624 -0.069 -11.273 1 90.88 40 PRO B C 1
ATOM 1432 O O . PRO B 1 40 ? -0.522 -0.385 -10.812 1 90.88 40 PRO B O 1
ATOM 1435 N N . TYR B 1 41 ? -2.531 -0.957 -11.688 1 96 41 TYR B N 1
ATOM 1436 C CA . TYR B 1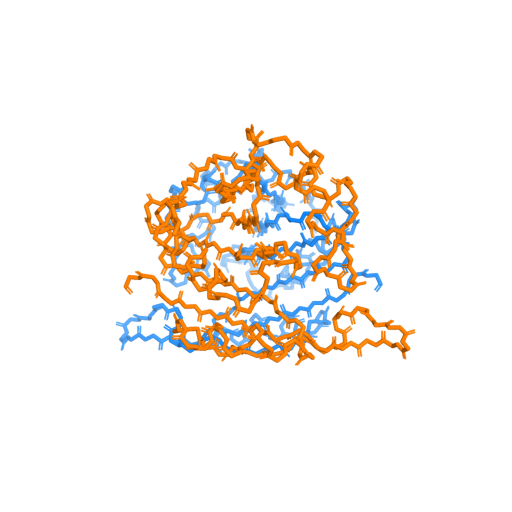 41 ? -2.293 -2.391 -11.562 1 96 41 TYR B CA 1
ATOM 1437 C C . TYR B 1 41 ? -1.71 -2.965 -12.844 1 96 41 TYR B C 1
ATOM 1439 O O . TYR B 1 41 ? -1.91 -2.408 -13.93 1 96 41 TYR B O 1
ATOM 1447 N N . TRP B 1 42 ? -0.946 -3.994 -12.617 1 97.81 42 TRP B N 1
ATOM 1448 C CA . TRP B 1 42 ? -0.41 -4.727 -13.758 1 97.81 42 TRP B CA 1
ATOM 1449 C C . TRP B 1 42 ? 0.032 -6.129 -13.344 1 97.81 42 TRP B C 1
ATOM 1451 O O . TRP B 1 42 ? 0.222 -6.402 -12.156 1 97.81 42 TRP B O 1
ATOM 1461 N N . GLY B 1 43 ? 0.107 -7.012 -14.281 1 98.69 43 GLY B N 1
ATOM 1462 C CA . GLY B 1 43 ? 0.523 -8.383 -14.039 1 98.69 43 GLY B CA 1
ATOM 1463 C C . GLY B 1 43 ? 0.589 -9.219 -15.297 1 98.69 43 GLY B C 1
ATOM 1464 O O . GLY B 1 43 ? 0.545 -8.688 -16.406 1 98.69 43 GLY B O 1
ATOM 1465 N N . GLU B 1 44 ? 0.825 -10.516 -15.086 1 98.88 44 GLU B N 1
ATOM 1466 C CA . GLU B 1 44 ? 0.916 -11.43 -16.219 1 98.88 44 GLU B CA 1
ATOM 1467 C C . GLU B 1 44 ? 0.117 -12.703 -15.953 1 98.88 44 GLU B C 1
ATOM 1469 O O . GLU B 1 44 ? -0.096 -13.086 -14.797 1 98.88 44 GLU B O 1
ATOM 1474 N N . ALA B 1 45 ? -0.327 -13.258 -17.031 1 98.75 45 ALA B N 1
ATOM 1475 C CA . ALA B 1 45 ? -0.914 -14.594 -17.047 1 98.75 45 ALA B CA 1
ATOM 1476 C C . ALA B 1 45 ? 0.077 -15.625 -17.578 1 98.75 45 ALA B C 1
ATOM 1478 O O . ALA B 1 45 ? 0.768 -15.375 -18.562 1 98.75 45 ALA B O 1
ATOM 1479 N N . MET B 1 46 ? 0.135 -16.688 -16.844 1 98.56 46 MET B N 1
ATOM 1480 C CA . MET B 1 46 ? 0.98 -17.812 -17.25 1 98.56 46 MET B CA 1
ATOM 1481 C C . MET B 1 46 ? 0.221 -18.75 -18.172 1 98.56 46 MET B C 1
ATOM 1483 O O . MET B 1 46 ? -0.885 -19.188 -17.844 1 98.56 46 MET B O 1
ATOM 1487 N N . GLN B 1 47 ? 0.892 -19 -19.328 1 96.81 47 GLN B N 1
ATOM 1488 C CA . GLN B 1 47 ? 0.247 -19.844 -20.344 1 96.81 47 GLN B CA 1
ATOM 1489 C C . GLN B 1 47 ? 1.008 -21.156 -20.531 1 96.81 47 GLN B C 1
ATOM 1491 O O . GLN B 1 47 ? 2.23 -21.141 -20.688 1 96.81 47 GLN B O 1
ATOM 1496 N N . ALA B 1 48 ? 0.304 -22.172 -20.562 1 93.19 48 ALA B N 1
ATOM 1497 C CA . ALA B 1 48 ? 0.734 -23.484 -21.047 1 93.19 48 ALA B CA 1
ATOM 1498 C C . ALA B 1 48 ? -0.286 -24.094 -22 1 93.19 48 ALA B C 1
ATOM 1500 O O . ALA B 1 48 ? -0.454 -23.594 -23.125 1 93.19 48 ALA B O 1
ATOM 1501 N N . ASP B 1 49 ? -1.197 -25 -21.656 1 88.5 49 ASP B N 1
ATOM 1502 C CA . ASP B 1 49 ? -2.389 -25.391 -22.406 1 88.5 49 ASP B CA 1
ATOM 1503 C C . ASP B 1 49 ? -3.604 -24.578 -21.984 1 88.5 49 ASP B C 1
ATOM 1505 O O . ASP B 1 49 ? -4.59 -25.125 -21.484 1 88.5 49 ASP B O 1
ATOM 1509 N N . GLY B 1 50 ? -3.352 -23.156 -22.25 1 94.25 50 GLY B N 1
ATOM 1510 C CA . GLY B 1 50 ? -4.285 -22.172 -21.719 1 94.25 50 GLY B CA 1
ATOM 1511 C C . GLY B 1 50 ? -3.732 -21.422 -20.516 1 94.25 50 GLY B C 1
ATOM 1512 O O . GLY B 1 50 ? -2.58 -21.625 -20.125 1 94.25 50 GLY B O 1
ATOM 1513 N N . VAL B 1 51 ? -4.496 -20.578 -19.984 1 97.81 51 VAL B N 1
ATOM 1514 C CA . VAL B 1 51 ? -4.051 -19.828 -18.812 1 97.81 51 VAL B CA 1
ATOM 1515 C C . VAL B 1 51 ? -4.07 -20.734 -17.594 1 97.81 51 VAL B C 1
ATOM 1517 O O . VAL B 1 51 ? -5.094 -21.359 -17.281 1 97.81 51 VAL B O 1
ATOM 1520 N N . VAL B 1 52 ? -2.947 -20.859 -16.859 1 97.69 52 VAL B N 1
ATOM 1521 C CA . VAL B 1 52 ? -2.875 -21.781 -15.734 1 97.69 52 VAL B CA 1
ATOM 1522 C C . VAL B 1 52 ? -2.65 -21.016 -14.43 1 97.69 52 VAL B C 1
ATOM 1524 O O . VAL B 1 52 ? -2.668 -21.594 -13.344 1 97.69 52 VAL B O 1
ATOM 1527 N N . GLY B 1 53 ? -2.404 -19.703 -14.5 1 98.44 53 GLY B N 1
ATOM 1528 C CA . GLY B 1 53 ? -2.209 -18.859 -13.344 1 98.44 53 GLY B CA 1
ATOM 1529 C C . GLY B 1 53 ? -1.957 -17.406 -13.703 1 98.44 53 GLY B C 1
ATOM 1530 O O . GLY B 1 53 ? -1.762 -17.078 -14.875 1 98.44 53 GLY B O 1
ATOM 1531 N N . PHE B 1 54 ? -2.006 -16.547 -12.734 1 98.88 54 PHE B N 1
ATOM 1532 C CA . PHE B 1 54 ? -1.674 -15.141 -12.969 1 98.88 54 PHE B CA 1
ATOM 1533 C C . PHE B 1 54 ? -1.308 -14.453 -11.656 1 98.88 54 PHE B C 1
ATOM 1535 O O . PHE B 1 54 ? -1.517 -15.008 -10.578 1 98.88 54 PHE B O 1
ATOM 1542 N N . TYR B 1 55 ? -0.677 -13.391 -11.742 1 98.81 55 TYR B N 1
ATOM 1543 C CA . TYR B 1 55 ? -0.416 -12.5 -10.625 1 98.81 55 TYR B CA 1
ATOM 1544 C C . TYR B 1 55 ? -0.775 -11.062 -10.977 1 98.81 55 TYR B C 1
ATOM 1546 O O . TYR B 1 55 ? -0.799 -10.695 -12.148 1 98.81 55 TYR B O 1
ATOM 1554 N N . LEU B 1 56 ? -1.067 -10.258 -9.984 1 98.56 56 LEU B N 1
ATOM 1555 C CA . LEU B 1 56 ? -1.345 -8.828 -10.141 1 98.56 56 LEU B CA 1
ATOM 1556 C C . LEU B 1 56 ? -0.595 -8.016 -9.102 1 98.56 56 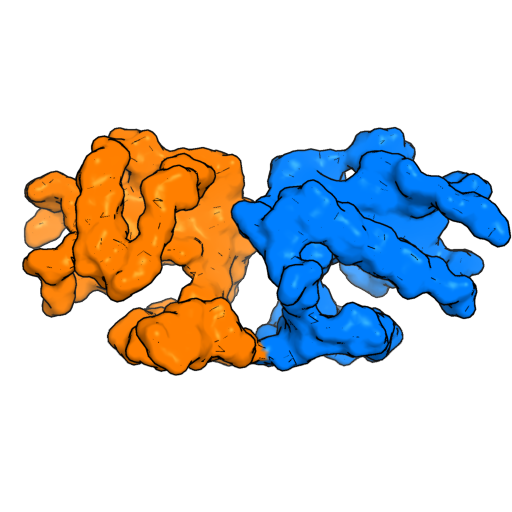LEU B C 1
ATOM 1558 O O . LEU B 1 56 ? -0.597 -8.359 -7.914 1 98.56 56 LEU B O 1
ATOM 1562 N N . PHE B 1 57 ? 0.063 -6.918 -9.578 1 98.5 57 PHE B N 1
ATOM 1563 C CA . PHE B 1 57 ? 0.751 -5.949 -8.734 1 98.5 57 PHE B CA 1
ATOM 1564 C C . PHE B 1 57 ? 0.01 -4.617 -8.719 1 98.5 57 PHE B C 1
ATOM 1566 O O . PHE B 1 57 ? -0.614 -4.238 -9.711 1 98.5 57 PHE B O 1
ATOM 1573 N N . GLN B 1 58 ? 0.037 -4.012 -7.641 1 96.19 58 GLN B N 1
ATOM 1574 C CA . GLN B 1 58 ? -0.14 -2.564 -7.594 1 96.19 58 GLN B CA 1
ATOM 1575 C C . GLN B 1 58 ? 1.205 -1.848 -7.527 1 96.19 58 GLN B C 1
ATOM 1577 O O . GLN B 1 58 ? 2.061 -2.199 -6.711 1 96.19 58 GLN B O 1
ATOM 1582 N N . GLN B 1 59 ? 1.453 -0.897 -8.328 1 94.5 59 GLN B N 1
ATOM 1583 C CA . GLN B 1 59 ? 2.719 -0.171 -8.336 1 94.5 59 GLN B CA 1
ATOM 1584 C C . GLN B 1 59 ? 2.543 1.244 -7.793 1 94.5 59 GLN B C 1
ATOM 1586 O O . GLN B 1 59 ? 1.642 1.971 -8.211 1 94.5 59 GLN B O 1
ATOM 1591 N N . VAL B 1 60 ? 3.396 1.566 -6.844 1 88.88 60 VAL B N 1
ATOM 1592 C CA . VAL B 1 60 ? 3.502 2.924 -6.316 1 88.88 60 VAL B CA 1
ATOM 1593 C C . VAL B 1 60 ? 4.965 3.359 -6.301 1 88.88 60 VAL B C 1
ATOM 1595 O O . VAL B 1 60 ? 5.738 2.93 -5.441 1 88.88 60 VAL B O 1
ATOM 1598 N N . LEU B 1 61 ? 5.238 4.25 -7.25 1 88 61 LEU B N 1
ATOM 1599 C CA . LEU B 1 61 ? 6.621 4.691 -7.375 1 88 61 LEU B CA 1
ATOM 1600 C C . LEU B 1 61 ? 7.559 3.498 -7.543 1 88 61 LEU B C 1
ATOM 1602 O O . LEU B 1 61 ? 7.441 2.742 -8.508 1 88 61 LEU B O 1
ATOM 1606 N N . ASP B 1 62 ? 8.445 3.334 -6.629 1 93.69 62 ASP B N 1
ATOM 1607 C CA . ASP B 1 62 ? 9.43 2.271 -6.762 1 93.69 62 ASP B CA 1
ATOM 1608 C C . ASP B 1 62 ? 9.078 1.073 -5.883 1 93.69 62 ASP B C 1
ATOM 1610 O O . ASP B 1 62 ? 9.953 0.296 -5.5 1 93.69 62 ASP B O 1
ATOM 1614 N N . GLU B 1 63 ? 7.844 0.946 -5.578 1 94.25 63 GLU B N 1
ATOM 1615 C CA . GLU B 1 63 ? 7.355 -0.164 -4.766 1 94.25 63 GLU B CA 1
ATOM 1616 C C . GLU B 1 63 ? 6.211 -0.895 -5.461 1 94.25 63 GLU B C 1
ATOM 1618 O O . GLU B 1 63 ? 5.426 -0.281 -6.188 1 94.25 63 GLU B O 1
ATOM 1623 N N . VAL B 1 64 ? 6.145 -2.195 -5.199 1 97.69 64 VAL B N 1
ATOM 1624 C CA . VAL B 1 64 ? 4.992 -2.957 -5.68 1 97.69 64 VAL B CA 1
ATOM 1625 C C . VAL B 1 64 ? 4.375 -3.74 -4.523 1 97.69 64 VAL B C 1
ATOM 1627 O O . VAL B 1 64 ? 5.078 -4.145 -3.594 1 97.69 64 VAL B O 1
ATOM 1630 N N . THR B 1 65 ? 3.145 -3.893 -4.586 1 97.88 65 THR B N 1
ATOM 1631 C CA . THR B 1 65 ? 2.414 -4.789 -3.697 1 97.88 65 THR B CA 1
ATOM 1632 C C . THR B 1 65 ? 1.789 -5.938 -4.484 1 97.88 65 THR B C 1
ATOM 1634 O O . THR B 1 65 ? 1.057 -5.707 -5.449 1 97.88 65 THR B O 1
ATOM 1637 N N . LEU B 1 66 ? 2.199 -7.137 -4.148 1 98.44 66 LEU B N 1
ATOM 1638 C CA . LEU B 1 66 ? 1.548 -8.305 -4.73 1 98.44 66 LEU B CA 1
ATOM 1639 C C . LEU B 1 66 ? 0.119 -8.445 -4.215 1 98.44 66 LEU B C 1
ATOM 1641 O O . LEU B 1 66 ? -0.096 -8.836 -3.066 1 98.44 66 LEU B O 1
ATOM 1645 N N . MET B 1 67 ? -0.826 -8.172 -5.109 1 96.94 67 MET B N 1
ATOM 1646 C CA . MET B 1 67 ? -2.232 -8.133 -4.719 1 96.94 67 MET B CA 1
ATOM 1647 C C . MET B 1 67 ? -2.867 -9.516 -4.82 1 96.94 67 MET B C 1
ATOM 1649 O O . MET B 1 67 ? -3.803 -9.828 -4.082 1 96.94 67 MET B O 1
ATOM 1653 N N . ASN B 1 68 ? -2.412 -10.227 -5.828 1 96.94 68 ASN B N 1
ATOM 1654 C CA . ASN B 1 68 ? -3.008 -11.523 -6.148 1 96.94 68 ASN B CA 1
ATOM 1655 C C . ASN B 1 68 ? -2.021 -12.43 -6.879 1 96.94 68 ASN B C 1
ATOM 1657 O O . ASN B 1 68 ? -1.227 -11.953 -7.695 1 96.94 68 ASN B O 1
ATOM 1661 N N . ILE B 1 69 ? -2.023 -13.656 -6.562 1 98 69 ILE B N 1
ATOM 1662 C CA . ILE B 1 69 ? -1.289 -14.688 -7.289 1 98 69 ILE B CA 1
ATOM 1663 C C . ILE B 1 69 ? -2.012 -16.016 -7.152 1 98 69 ILE B C 1
ATOM 1665 O O . ILE B 1 69 ? -2.328 -16.453 -6.043 1 98 69 ILE B O 1
ATOM 1669 N N . CYS B 1 70 ? -2.322 -16.578 -8.289 1 97.25 70 CYS B N 1
ATOM 1670 C CA . CYS B 1 70 ? -3.078 -17.828 -8.203 1 97.25 70 CYS B CA 1
ATOM 1671 C C . CYS B 1 70 ? -2.705 -18.766 -9.336 1 97.25 70 CYS B C 1
ATOM 1673 O O . CYS B 1 70 ? -2.264 -18.328 -10.398 1 97.25 70 CYS B O 1
ATOM 1675 N N . ILE B 1 71 ? -2.783 -19.984 -9.047 1 97.44 71 ILE B N 1
ATOM 1676 C CA . ILE B 1 71 ? -2.602 -21.109 -9.969 1 97.44 71 ILE B CA 1
ATOM 1677 C C . ILE B 1 71 ? -3.91 -21.875 -10.109 1 97.44 71 ILE B C 1
ATOM 1679 O O . ILE B 1 71 ? -4.605 -22.109 -9.117 1 97.44 71 ILE B O 1
ATOM 1683 N N . GLU B 1 72 ? -4.246 -22.203 -11.273 1 97 72 GLU B N 1
ATOM 1684 C CA . GLU B 1 72 ? -5.387 -23.094 -11.492 1 97 72 GLU B CA 1
ATOM 1685 C C . GLU B 1 72 ? -5.352 -24.297 -10.555 1 97 72 GLU B C 1
ATOM 1687 O O . GLU B 1 72 ? -4.32 -24.953 -10.43 1 97 72 GLU B O 1
ATOM 1692 N N . PRO B 1 73 ? -6.488 -24.578 -9.914 1 95.94 73 PRO B N 1
ATOM 1693 C CA . PRO B 1 73 ? -6.5 -25.641 -8.898 1 95.94 73 PRO B CA 1
ATOM 1694 C C . PRO B 1 73 ? -5.984 -26.969 -9.438 1 95.94 73 PRO B C 1
ATOM 1696 O O . PRO B 1 73 ? -5.238 -27.672 -8.75 1 95.94 73 PRO B O 1
ATOM 1699 N N . ALA B 1 74 ? -6.285 -27.312 -10.633 1 94.75 74 ALA B N 1
ATOM 1700 C CA . ALA B 1 74 ? -5.906 -28.594 -11.227 1 94.75 74 ALA B CA 1
ATOM 1701 C C . ALA B 1 74 ? -4.398 -28.672 -11.453 1 94.75 74 ALA B C 1
ATOM 1703 O O . ALA B 1 74 ? -3.855 -29.75 -11.703 1 94.75 74 ALA B O 1
ATOM 1704 N N . ARG B 1 75 ? -3.758 -27.578 -11.336 1 94.62 75 ARG B N 1
ATOM 1705 C CA . ARG B 1 75 ? -2.328 -27.516 -11.625 1 94.62 75 ARG B CA 1
ATOM 1706 C C . ARG B 1 75 ? -1.536 -27.141 -10.375 1 94.62 75 ARG B C 1
ATOM 1708 O O . ARG B 1 75 ? -0.358 -26.781 -10.461 1 94.62 75 ARG B O 1
ATOM 1715 N N . GLN B 1 76 ? -2.189 -27.094 -9.25 1 92.44 76 GLN B N 1
ATOM 1716 C CA . GLN B 1 76 ? -1.522 -26.766 -7.996 1 92.44 76 GLN B CA 1
ATOM 1717 C C . GLN B 1 76 ? -0.688 -27.953 -7.496 1 92.44 76 GLN B C 1
ATOM 1719 O O . GLN B 1 76 ? -0.932 -29.094 -7.875 1 92.44 76 GLN B O 1
ATOM 1724 N N . GLY B 1 77 ? 0.328 -27.609 -6.793 1 91.19 77 GLY B N 1
ATOM 1725 C CA . GLY B 1 77 ? 1.188 -28.656 -6.246 1 91.19 77 GLY B CA 1
ATOM 1726 C C . GLY B 1 77 ? 2.25 -29.125 -7.219 1 91.19 77 GLY B C 1
ATOM 1727 O O . GLY B 1 77 ? 2.988 -30.062 -6.934 1 91.19 77 GLY B O 1
ATOM 1728 N N . GLU B 1 78 ? 2.326 -28.453 -8.336 1 92.44 78 GLU B N 1
ATOM 1729 C CA . GLU B 1 78 ? 3.275 -28.844 -9.375 1 92.44 78 GLU B CA 1
ATOM 1730 C C . GLU B 1 78 ? 4.473 -27.891 -9.406 1 92.44 78 GLU B C 1
ATOM 1732 O O . GLU B 1 78 ? 5.297 -27.953 -10.32 1 92.44 78 GLU B O 1
ATOM 1737 N N . GLY B 1 79 ? 4.527 -26.969 -8.445 1 93.88 79 GLY B N 1
ATOM 1738 C CA . GLY B 1 79 ? 5.637 -26.031 -8.414 1 93.88 79 GLY B CA 1
ATOM 1739 C C . GLY B 1 79 ? 5.395 -24.781 -9.25 1 93.88 79 GLY B C 1
ATOM 1740 O O . GLY B 1 79 ? 6.234 -23.891 -9.289 1 93.88 79 GLY B O 1
ATOM 1741 N N . LEU B 1 80 ? 4.258 -24.641 -9.844 1 95.69 80 LEU B N 1
ATOM 1742 C CA . LEU B 1 80 ? 3.961 -23.531 -10.742 1 95.69 80 LEU B CA 1
ATOM 1743 C C . LEU B 1 80 ? 3.869 -22.219 -9.969 1 95.69 80 LEU B C 1
ATOM 1745 O O . LEU B 1 80 ? 4.164 -21.156 -10.516 1 95.69 80 LEU B O 1
ATOM 1749 N N . GLY B 1 81 ? 3.477 -22.328 -8.695 1 96.5 81 GLY B N 1
ATOM 1750 C CA . GLY B 1 81 ? 3.445 -21.141 -7.875 1 96.5 81 GLY B CA 1
ATOM 1751 C C . GLY B 1 81 ? 4.805 -20.484 -7.727 1 96.5 81 GLY B C 1
ATOM 1752 O O . GLY B 1 81 ? 4.922 -19.25 -7.82 1 96.5 81 GLY B O 1
ATOM 1753 N N . SER B 1 82 ? 5.734 -21.297 -7.559 1 97 82 SER B N 1
ATOM 1754 C CA . SER B 1 82 ? 7.105 -20.812 -7.438 1 97 82 SER B CA 1
ATOM 1755 C C . SER B 1 82 ? 7.586 -20.188 -8.742 1 97 82 SER B C 1
ATOM 1757 O O . SER B 1 82 ? 8.227 -19.141 -8.734 1 97 82 SER B O 1
ATOM 1759 N N . VAL B 1 83 ? 7.297 -20.781 -9.812 1 97.06 83 VAL B N 1
ATOM 1760 C CA . VAL B 1 83 ? 7.676 -20.281 -11.133 1 97.06 83 VAL B CA 1
ATOM 1761 C C . VAL B 1 83 ? 7.012 -18.938 -11.383 1 97.06 83 VAL B C 1
ATOM 1763 O O . VAL B 1 83 ? 7.664 -18 -11.844 1 97.06 83 VAL B O 1
ATOM 1766 N N . LEU B 1 84 ? 5.773 -18.844 -11.047 1 98.19 84 LEU B N 1
ATOM 1767 C CA . LEU B 1 84 ? 5 -17.625 -11.273 1 98.19 84 LEU B CA 1
ATOM 1768 C C . LEU B 1 84 ? 5.508 -16.484 -10.398 1 98.19 84 LEU B C 1
ATOM 1770 O O . LEU B 1 84 ? 5.672 -15.367 -10.867 1 98.19 84 LEU B O 1
ATOM 1774 N N . LEU B 1 85 ? 5.777 -16.797 -9.164 1 98.5 85 LEU B N 1
ATOM 1775 C CA . LEU B 1 85 ? 6.27 -15.773 -8.242 1 98.5 85 LEU B CA 1
ATOM 1776 C C . LEU B 1 85 ? 7.652 -15.289 -8.656 1 98.5 85 LEU B C 1
ATOM 1778 O O . LEU B 1 85 ? 7.938 -14.086 -8.602 1 98.5 85 LEU B O 1
ATOM 1782 N N . GLN B 1 86 ? 8.492 -16.156 -9.039 1 98.12 86 GLN B N 1
ATOM 1783 C CA . GLN B 1 86 ? 9.812 -15.773 -9.523 1 98.12 86 GLN B CA 1
ATOM 1784 C C . GLN B 1 86 ? 9.711 -14.836 -10.727 1 98.12 86 GLN B C 1
ATOM 1786 O O . GLN B 1 86 ? 10.422 -13.836 -10.812 1 98.12 86 GLN B O 1
ATOM 1791 N N . ARG B 1 87 ? 8.836 -15.188 -11.641 1 98.38 87 ARG B N 1
ATOM 1792 C CA . ARG B 1 87 ? 8.562 -14.328 -12.789 1 98.38 87 ARG B CA 1
ATOM 1793 C C . ARG B 1 87 ? 8.047 -12.969 -12.344 1 98.38 87 ARG B C 1
ATOM 1795 O O . ARG B 1 87 ? 8.508 -11.93 -12.836 1 98.38 87 ARG B O 1
ATOM 1802 N N . ALA B 1 88 ? 7.145 -12.977 -11.43 1 98.75 88 ALA B N 1
ATOM 1803 C CA . ALA B 1 88 ? 6.566 -11.742 -10.914 1 98.75 88 ALA B CA 1
ATOM 1804 C C . ALA B 1 88 ? 7.645 -10.836 -10.328 1 98.75 88 ALA B C 1
ATOM 1806 O O . ALA B 1 88 ? 7.688 -9.641 -10.625 1 98.75 88 ALA B O 1
ATOM 1807 N N . LEU B 1 89 ? 8.531 -11.391 -9.57 1 98.69 89 LEU B N 1
ATOM 1808 C CA . LEU B 1 89 ? 9.578 -10.617 -8.906 1 98.69 89 LEU B CA 1
ATOM 1809 C C . LEU B 1 89 ? 10.57 -10.07 -9.922 1 98.69 89 LEU B C 1
ATOM 1811 O O . LEU B 1 89 ? 11.023 -8.93 -9.812 1 98.69 89 LEU B O 1
ATOM 1815 N N . SER B 1 90 ? 10.898 -10.852 -10.891 1 98.5 90 SER B N 1
ATOM 1816 C CA . SER B 1 90 ? 11.773 -10.383 -11.961 1 98.5 90 SER B CA 1
ATOM 1817 C C . SER B 1 90 ? 11.156 -9.211 -12.711 1 98.5 90 SER B C 1
ATOM 1819 O O . SER B 1 90 ? 11.844 -8.227 -13 1 98.5 90 SER B O 1
ATOM 1821 N N . ARG B 1 91 ? 9.898 -9.273 -12.992 1 98.56 91 ARG B N 1
ATOM 1822 C CA . ARG B 1 91 ? 9.195 -8.219 -13.711 1 98.56 91 ARG B CA 1
ATOM 1823 C C . ARG B 1 91 ? 9.078 -6.961 -12.859 1 98.56 91 ARG B C 1
ATOM 1825 O O . ARG B 1 91 ? 9.109 -5.844 -13.375 1 98.56 91 ARG B O 1
ATOM 1832 N N . ALA B 1 92 ? 8.867 -7.188 -11.562 1 98.56 92 ALA B N 1
ATOM 1833 C CA . ALA B 1 92 ? 8.828 -6.047 -10.648 1 98.56 92 ALA B CA 1
ATOM 1834 C C . ALA B 1 92 ? 10.125 -5.246 -10.719 1 98.56 92 ALA B C 1
ATOM 1836 O O . ALA B 1 92 ? 10.102 -4.016 -10.789 1 98.56 92 ALA B O 1
ATOM 1837 N N . VAL B 1 93 ? 11.258 -5.914 -10.75 1 98.5 93 VAL B N 1
ATOM 1838 C CA . VAL B 1 93 ? 12.562 -5.266 -10.852 1 98.5 93 VAL B CA 1
ATOM 1839 C C . VAL B 1 93 ? 12.664 -4.516 -12.18 1 98.5 93 VAL B C 1
ATOM 1841 O O . VAL B 1 93 ? 13.102 -3.363 -12.219 1 98.5 93 VAL B O 1
ATOM 1844 N N . GLU B 1 94 ? 12.219 -5.145 -13.219 1 98.06 94 GLU B N 1
ATOM 1845 C CA . GLU B 1 94 ? 12.25 -4.531 -14.539 1 98.06 94 GLU B CA 1
ATOM 1846 C C . GLU B 1 94 ? 11.391 -3.273 -14.586 1 98.06 94 GLU B C 1
ATOM 1848 O O . GLU B 1 94 ? 11.695 -2.33 -15.32 1 98.06 94 GLU B O 1
ATOM 1853 N N . ALA B 1 95 ? 10.352 -3.305 -13.773 1 96.81 95 ALA B N 1
ATOM 1854 C CA . ALA B 1 95 ? 9.422 -2.178 -13.734 1 96.81 95 ALA B CA 1
ATOM 1855 C C . ALA B 1 95 ? 9.938 -1.074 -12.812 1 96.81 95 ALA B C 1
ATOM 1857 O O . ALA B 1 95 ? 9.242 -0.086 -12.57 1 96.81 95 ALA B O 1
ATOM 1858 N N . GLY B 1 96 ? 11.07 -1.248 -12.195 1 96.69 96 GLY B N 1
ATOM 1859 C CA . GLY B 1 96 ? 11.719 -0.206 -11.414 1 96.69 96 GLY B CA 1
ATOM 1860 C C . GLY B 1 96 ? 11.461 -0.333 -9.922 1 96.69 96 GLY B C 1
ATOM 1861 O O . GLY B 1 96 ? 11.812 0.559 -9.148 1 96.69 96 GLY B O 1
ATOM 1862 N N . ALA B 1 97 ? 10.859 -1.442 -9.531 1 97.38 97 ALA B N 1
ATOM 1863 C CA . ALA B 1 97 ? 10.57 -1.617 -8.109 1 97.38 97 ALA B CA 1
ATOM 1864 C C . ALA B 1 97 ? 11.828 -2.012 -7.344 1 97.38 97 ALA B C 1
ATOM 1866 O O . ALA B 1 97 ? 12.633 -2.814 -7.828 1 97.38 97 ALA B O 1
ATOM 1867 N N . VAL B 1 98 ? 11.945 -1.428 -6.137 1 96.75 98 VAL B N 1
ATOM 1868 C CA . VAL B 1 98 ? 13.078 -1.765 -5.285 1 96.75 98 VAL B CA 1
ATOM 1869 C C . VAL B 1 98 ? 12.586 -2.523 -4.051 1 96.75 98 VAL B C 1
ATOM 1871 O O . VAL B 1 98 ? 13.391 -3.09 -3.307 1 96.75 98 VAL B O 1
ATOM 1874 N N . GLN B 1 99 ? 11.273 -2.498 -3.838 1 96.69 99 GLN B N 1
ATOM 1875 C CA . GLN B 1 99 ? 10.633 -3.197 -2.732 1 96.69 99 GLN B CA 1
ATOM 1876 C C . GLN B 1 99 ? 9.344 -3.873 -3.188 1 96.69 99 GLN B C 1
ATOM 1878 O O . GLN B 1 99 ? 8.57 -3.301 -3.965 1 96.69 99 GLN B O 1
ATOM 1883 N N . CYS B 1 100 ? 9.102 -5.031 -2.67 1 98.5 100 CYS B N 1
ATOM 1884 C CA . CYS B 1 100 ? 7.855 -5.746 -2.9 1 98.5 100 CYS B CA 1
ATOM 1885 C C . CYS B 1 100 ? 7.148 -6.047 -1.583 1 98.5 100 CYS B C 1
ATOM 1887 O O . CYS B 1 100 ? 7.766 -6.559 -0.647 1 98.5 100 CYS B O 1
ATOM 1889 N N . PHE B 1 101 ? 5.906 -5.695 -1.502 1 97.94 101 PHE B N 1
ATOM 1890 C CA . PHE B 1 101 ? 5.074 -5.941 -0.327 1 97.94 101 PHE B CA 1
ATOM 1891 C C . PHE B 1 101 ? 3.963 -6.93 -0.648 1 97.94 101 PHE B C 1
ATOM 1893 O O . PHE B 1 101 ? 3.633 -7.145 -1.816 1 97.94 101 PHE B O 1
ATOM 1900 N N . LEU B 1 102 ? 3.438 -7.516 0.356 1 98.12 102 LEU B N 1
ATOM 1901 C CA . LEU B 1 102 ? 2.209 -8.297 0.221 1 98.12 102 LEU B CA 1
ATOM 1902 C C . LEU B 1 102 ? 1.524 -8.469 1.572 1 98.12 102 LEU B C 1
ATOM 1904 O O . LEU B 1 102 ? 2.123 -8.195 2.615 1 98.12 102 LEU B O 1
ATOM 1908 N N . GLU B 1 103 ? 0.286 -8.812 1.529 1 97 103 GLU B N 1
ATOM 1909 C CA . GLU B 1 103 ? -0.528 -9.242 2.66 1 97 103 GLU B CA 1
ATOM 1910 C C . GLU B 1 103 ? -1.181 -10.594 2.383 1 97 103 GLU B C 1
ATOM 1912 O O . GLU B 1 103 ? -1.723 -10.82 1.299 1 97 103 GLU B O 1
ATOM 1917 N N . VAL B 1 104 ? -1.111 -11.414 3.354 1 97.44 104 VAL B N 1
ATOM 1918 C CA . VAL B 1 104 ? -1.615 -12.766 3.143 1 97.44 104 VAL B CA 1
ATOM 1919 C C . VAL B 1 104 ? -2.371 -13.234 4.383 1 97.44 104 VAL B C 1
ATOM 1921 O O . VAL B 1 104 ? -2.004 -12.891 5.508 1 97.44 104 VAL B O 1
ATOM 1924 N N . ARG B 1 105 ? -3.422 -13.977 4.148 1 96.5 105 ARG B N 1
ATOM 1925 C CA . ARG B 1 105 ? -4.176 -14.562 5.25 1 96.5 105 ARG B CA 1
ATOM 1926 C C . ARG B 1 105 ? -3.277 -15.406 6.148 1 96.5 105 ARG B C 1
ATOM 1928 O O . ARG B 1 105 ? -2.488 -16.219 5.656 1 96.5 105 ARG B O 1
ATOM 1935 N N . ALA B 1 106 ? -3.402 -15.273 7.434 1 97.12 106 ALA B N 1
ATOM 1936 C CA . ALA B 1 106 ? -2.604 -16.031 8.398 1 97.12 106 ALA B CA 1
ATOM 1937 C C . ALA B 1 106 ? -2.83 -17.531 8.242 1 97.12 106 ALA B C 1
ATOM 1939 O O . ALA B 1 106 ? -1.928 -18.328 8.5 1 97.12 106 ALA B O 1
ATOM 1940 N N . SER B 1 107 ? -3.979 -17.891 7.762 1 95.81 107 SER B N 1
ATOM 1941 C CA . SER B 1 107 ? -4.336 -19.297 7.613 1 95.81 107 SER B CA 1
ATOM 1942 C C . SER B 1 107 ? -3.725 -19.891 6.348 1 95.81 107 SER B C 1
ATOM 1944 O O . SER B 1 107 ? -3.701 -21.109 6.18 1 95.81 107 SER B O 1
ATOM 1946 N N . ASN B 1 108 ? -3.279 -19.047 5.438 1 94.56 108 ASN B N 1
ATOM 1947 C CA . ASN B 1 108 ? -2.719 -19.531 4.18 1 94.56 108 ASN B CA 1
ATOM 1948 C C . ASN B 1 108 ? -1.269 -19.969 4.344 1 94.56 108 ASN B C 1
ATOM 1950 O O . ASN B 1 108 ? -0.355 -19.344 3.807 1 94.56 108 ASN B O 1
ATOM 1954 N N . LEU B 1 109 ? -1.111 -21.047 4.945 1 95.69 109 LEU B N 1
ATOM 1955 C CA . LEU B 1 109 ? 0.206 -21.531 5.348 1 95.69 109 LEU B CA 1
ATOM 1956 C C . LEU B 1 109 ? 1.056 -21.875 4.125 1 95.69 109 LEU B C 1
ATOM 1958 O O . LEU B 1 109 ? 2.273 -21.688 4.141 1 95.69 109 LEU B O 1
ATOM 1962 N N . SER B 1 110 ? 0.428 -22.391 3.119 1 93.38 110 SER B N 1
ATOM 1963 C CA . SER B 1 110 ? 1.159 -22.75 1.907 1 93.38 110 SER B CA 1
ATOM 1964 C C . SER B 1 110 ? 1.76 -21.516 1.246 1 93.38 110 SER B C 1
ATOM 1966 O O . SER B 1 110 ? 2.918 -21.531 0.823 1 93.38 110 SER B O 1
ATOM 1968 N N . ALA B 1 111 ? 1.011 -20.484 1.148 1 95.38 111 ALA B N 1
ATOM 1969 C CA . ALA B 1 111 ? 1.512 -19.234 0.579 1 95.38 111 ALA B CA 1
ATOM 1970 C C . ALA B 1 111 ? 2.613 -18.641 1.45 1 95.38 111 ALA B C 1
ATOM 1972 O O . ALA B 1 111 ? 3.639 -18.188 0.939 1 95.38 111 ALA B O 1
ATOM 1973 N N . LEU B 1 112 ? 2.385 -18.625 2.729 1 97.56 112 LEU B N 1
ATOM 1974 C CA . LEU B 1 112 ? 3.377 -18.125 3.668 1 97.56 112 LEU B CA 1
ATOM 1975 C C . LEU B 1 112 ? 4.719 -18.812 3.48 1 97.56 112 LEU B C 1
ATOM 1977 O O . LEU B 1 112 ? 5.762 -18.172 3.418 1 97.56 112 LEU B O 1
ATOM 1981 N N . ALA B 1 113 ? 4.668 -20.109 3.359 1 96.44 113 ALA B N 1
ATOM 1982 C CA . ALA B 1 113 ? 5.879 -20.891 3.16 1 96.44 113 ALA B CA 1
ATOM 1983 C C . ALA B 1 113 ? 6.562 -20.531 1.846 1 96.44 113 ALA B C 1
ATOM 1985 O O . ALA B 1 113 ? 7.789 -20.391 1.792 1 96.44 113 ALA B O 1
ATOM 1986 N N . LEU B 1 114 ? 5.805 -20.406 0.854 1 96.25 114 LEU B N 1
ATOM 1987 C CA . LEU B 1 114 ? 6.328 -20.031 -0.457 1 96.25 114 LEU B CA 1
ATOM 1988 C C . LEU B 1 114 ? 7.016 -18.672 -0.404 1 96.25 114 LEU B C 1
ATOM 1990 O O . LEU B 1 114 ? 8.125 -18.516 -0.921 1 96.25 114 LEU B O 1
ATOM 1994 N N . TYR B 1 115 ? 6.328 -17.672 0.195 1 98.38 115 TYR B N 1
ATOM 1995 C CA . TYR B 1 115 ? 6.867 -16.312 0.28 1 98.38 115 TYR B CA 1
ATOM 1996 C C . TYR B 1 115 ? 8.164 -16.297 1.085 1 98.38 115 TYR B C 1
ATOM 1998 O O . TYR B 1 115 ? 9.125 -15.625 0.708 1 98.38 115 TYR B O 1
ATOM 2006 N N . GLN B 1 116 ? 8.156 -17 2.133 1 98 116 GLN B N 1
ATOM 2007 C CA . GLN B 1 116 ? 9.367 -17.078 2.947 1 98 116 GLN B CA 1
ATOM 2008 C C . GLN B 1 116 ? 10.516 -17.703 2.162 1 98 116 GLN B C 1
ATOM 2010 O O . GLN B 1 116 ? 11.641 -17.203 2.191 1 98 116 GLN B O 1
ATOM 2015 N N . LYS B 1 117 ? 10.203 -18.75 1.482 1 96.94 117 LYS B N 1
ATOM 2016 C CA . LYS B 1 117 ? 11.203 -19.422 0.654 1 96.94 117 LYS B CA 1
ATOM 2017 C C . LYS B 1 117 ? 11.758 -18.484 -0.404 1 96.94 117 LYS B C 1
ATOM 2019 O O . LYS B 1 117 ? 12.93 -18.578 -0.773 1 96.94 117 LYS B O 1
ATOM 2024 N N . MET B 1 118 ? 10.961 -17.547 -0.781 1 97.38 118 MET B N 1
ATOM 2025 C CA . MET B 1 118 ? 11.344 -16.625 -1.848 1 97.38 118 MET B CA 1
ATOM 2026 C C . MET B 1 118 ? 11.984 -15.367 -1.275 1 97.38 118 MET B C 1
ATOM 2028 O O . MET B 1 118 ? 12.203 -14.398 -1.998 1 97.38 118 MET B O 1
ATOM 2032 N N . GLY B 1 119 ? 12.188 -15.266 -0.01 1 97.75 119 GLY B N 1
ATOM 2033 C CA . GLY B 1 119 ? 12.977 -14.188 0.569 1 97.75 119 GLY B CA 1
ATOM 2034 C C . GLY B 1 119 ? 12.141 -13.109 1.224 1 97.75 119 GLY B C 1
ATOM 2035 O O . GLY B 1 119 ? 12.664 -12.094 1.68 1 97.75 119 GLY B O 1
ATOM 2036 N N . PHE B 1 120 ? 10.875 -13.367 1.3 1 98.56 120 PHE B N 1
ATOM 2037 C CA . PHE B 1 120 ? 10.039 -12.414 2.025 1 98.56 120 PHE B CA 1
ATOM 2038 C C . PHE B 1 120 ? 10.211 -12.578 3.529 1 98.56 120 PHE B C 1
ATOM 2040 O O . PHE B 1 120 ? 10.398 -13.695 4.02 1 98.56 120 PHE B O 1
ATOM 2047 N N . VAL B 1 121 ? 10.062 -11.445 4.234 1 98 121 VAL B N 1
ATOM 2048 C CA . VAL B 1 121 ? 10.117 -11.453 5.691 1 98 121 VAL B CA 1
ATOM 2049 C C . VAL B 1 121 ? 8.828 -10.859 6.262 1 98 121 VAL B C 1
ATOM 2051 O O . VAL B 1 121 ? 8.172 -10.047 5.609 1 98 121 VAL B O 1
ATOM 2054 N N . GLU B 1 122 ? 8.43 -11.242 7.453 1 98 122 GLU B N 1
ATOM 2055 C CA . GLU B 1 122 ? 7.234 -10.711 8.102 1 98 122 GLU B CA 1
ATOM 2056 C C . GLU B 1 122 ? 7.508 -9.352 8.742 1 98 122 GLU B C 1
ATOM 2058 O O . GLU B 1 122 ? 8.484 -9.195 9.477 1 98 122 GLU B O 1
ATOM 2063 N N . ASP B 1 123 ? 6.656 -8.422 8.422 1 98.19 123 ASP B N 1
ATOM 2064 C CA . ASP B 1 123 ? 6.77 -7.07 8.969 1 98.19 123 ASP B CA 1
ATOM 2065 C C . ASP B 1 123 ? 5.805 -6.871 10.141 1 98.19 123 ASP B C 1
ATOM 2067 O O . ASP B 1 123 ? 5.984 -5.957 10.945 1 98.19 123 ASP B O 1
ATOM 2071 N N . GLY B 1 124 ? 4.785 -7.68 10.188 1 97.75 124 GLY B N 1
ATOM 2072 C CA . GLY B 1 124 ? 3.76 -7.566 11.211 1 97.75 124 GLY B CA 1
ATOM 2073 C C . GLY B 1 124 ? 2.443 -8.203 10.805 1 97.75 124 GLY B C 1
ATOM 2074 O O . GLY B 1 124 ? 2.404 -9.047 9.906 1 97.75 124 GLY B O 1
ATOM 2075 N N . ARG B 1 125 ? 1.382 -7.82 11.594 1 97.25 125 ARG B N 1
ATOM 2076 C CA . ARG B 1 125 ? 0.056 -8.383 11.352 1 97.25 125 ARG B CA 1
ATOM 2077 C C . ARG B 1 125 ? -1.028 -7.328 11.547 1 97.25 125 ARG B C 1
ATOM 2079 O O . ARG B 1 125 ? -0.925 -6.48 12.438 1 97.25 125 ARG B O 1
ATOM 2086 N N . ARG B 1 126 ? -1.954 -7.375 10.703 1 95.75 126 ARG B N 1
ATOM 2087 C CA . ARG B 1 126 ? -3.178 -6.605 10.898 1 95.75 126 ARG B CA 1
ATOM 2088 C C . ARG B 1 126 ? -4.285 -7.473 11.484 1 95.75 126 ARG B C 1
ATOM 2090 O O . ARG B 1 126 ? -4.797 -8.367 10.812 1 95.75 126 ARG B O 1
ATOM 2097 N N . LYS B 1 127 ? -4.727 -7.172 12.602 1 94.06 127 LYS B N 1
ATOM 2098 C CA . LYS B 1 127 ? -5.629 -8.031 13.359 1 94.06 127 LYS B CA 1
ATOM 2099 C C . LYS B 1 127 ? -7.039 -8 12.773 1 94.06 127 LYS B C 1
ATOM 2101 O O . LYS B 1 127 ? -7.57 -6.926 12.484 1 94.06 127 LYS B O 1
ATOM 2106 N N . GLY B 1 128 ? -7.562 -9.211 12.586 1 94 128 GLY B N 1
ATOM 2107 C CA . GLY B 1 128 ? -8.953 -9.344 12.172 1 94 128 GLY B CA 1
ATOM 2108 C C . GLY B 1 128 ? -9.242 -8.68 10.844 1 94 128 GLY B C 1
ATOM 2109 O O . GLY B 1 128 ? -10.328 -8.125 10.641 1 94 128 GLY B O 1
ATOM 2110 N N . TYR B 1 129 ? -8.32 -8.734 9.969 1 92.94 129 TYR B N 1
ATOM 2111 C CA . TYR B 1 129 ? -8.414 -7.969 8.734 1 92.94 129 TYR B CA 1
ATOM 2112 C C . TYR B 1 129 ? -9.297 -8.68 7.715 1 92.94 129 TYR B C 1
ATOM 2114 O O . TYR B 1 129 ? -10.18 -8.062 7.109 1 92.94 129 TYR B O 1
ATOM 2122 N N . TYR B 1 130 ? -8.984 -9.93 7.547 1 93.56 130 TYR B N 1
ATOM 2123 C CA . TYR B 1 130 ? -9.672 -10.703 6.52 1 93.56 130 TYR B CA 1
ATOM 2124 C C . TYR B 1 130 ? -10.938 -11.352 7.082 1 93.56 130 TYR B C 1
ATOM 2126 O O . TYR B 1 130 ? -10.898 -11.977 8.141 1 93.56 130 TYR B O 1
ATOM 2134 N N . PRO B 1 131 ? -12.031 -11.234 6.355 1 91.88 131 PRO B N 1
ATOM 2135 C CA . PRO B 1 131 ? -13.211 -11.992 6.77 1 91.88 131 PRO B CA 1
ATOM 2136 C C . PRO B 1 131 ? -13.047 -13.5 6.582 1 91.88 131 PRO B C 1
ATOM 2138 O O . PRO B 1 131 ? -12.289 -13.938 5.707 1 91.88 131 PRO B O 1
ATOM 2141 N N . THR B 1 132 ? -13.641 -14.273 7.488 1 92.25 132 THR B N 1
ATOM 2142 C CA . THR B 1 132 ? -13.758 -15.727 7.367 1 92.25 132 THR B CA 1
ATOM 2143 C C . THR B 1 132 ? -15.219 -16.156 7.48 1 92.25 132 THR B C 1
ATOM 2145 O O . THR B 1 132 ? -16.109 -15.328 7.621 1 92.25 132 THR B O 1
ATOM 2148 N N . ALA B 1 133 ? -15.43 -17.453 7.398 1 88.81 133 ALA B N 1
ATOM 2149 C CA . ALA B 1 133 ? -16.781 -17.969 7.52 1 88.81 133 ALA B CA 1
ATOM 2150 C C . ALA B 1 133 ? -17.375 -17.672 8.898 1 88.81 133 ALA B C 1
ATOM 2152 O O . ALA B 1 133 ? -18.562 -17.375 9.016 1 88.81 133 ALA B O 1
ATOM 2153 N N . ASP B 1 134 ? -16.625 -17.703 9.891 1 88.81 134 ASP B N 1
ATOM 2154 C CA . ASP B 1 134 ? -17.125 -17.547 11.258 1 88.81 134 ASP B CA 1
ATOM 2155 C C . ASP B 1 134 ? -16.422 -16.391 11.969 1 88.81 134 ASP B C 1
ATOM 2157 O O . ASP B 1 134 ? -16.344 -16.375 13.203 1 88.81 134 ASP B O 1
ATOM 2161 N N . GLY B 1 135 ? -15.953 -15.469 11.32 1 93 135 GLY B N 1
ATOM 2162 C CA . GLY B 1 135 ? -15.25 -14.367 11.969 1 93 135 GLY B CA 1
ATOM 2163 C C . GLY B 1 135 ? -14.25 -13.688 11.062 1 93 135 GLY B C 1
ATOM 2164 O O . GLY B 1 135 ? -14.57 -13.352 9.914 1 93 135 GLY B O 1
ATOM 2165 N N . ARG B 1 136 ? -13.094 -13.273 11.711 1 94.5 136 ARG B N 1
ATOM 2166 C CA . ARG B 1 136 ? -12.031 -12.602 10.977 1 94.5 136 ARG B CA 1
ATOM 2167 C C . ARG B 1 136 ? -10.672 -13.203 11.32 1 94.5 136 ARG B C 1
ATOM 2169 O O . ARG B 1 136 ? -10.508 -13.82 12.375 1 94.5 136 ARG B O 1
ATOM 2176 N N . GLU B 1 137 ? -9.789 -13.133 10.367 1 96.44 137 GLU B N 1
ATOM 2177 C CA . GLU B 1 137 ? -8.422 -13.578 10.641 1 96.44 137 GLU B CA 1
ATOM 2178 C C . GLU B 1 137 ? -7.414 -12.477 10.305 1 96.44 137 GLU B C 1
ATOM 2180 O O . GLU B 1 137 ? -7.746 -11.516 9.617 1 96.44 137 GLU B O 1
ATOM 2185 N N . ASP B 1 138 ? -6.234 -12.672 10.773 1 97.5 138 ASP B N 1
ATOM 2186 C CA . ASP B 1 138 ? -5.191 -11.664 10.617 1 97.5 138 ASP B CA 1
ATOM 2187 C C . ASP B 1 138 ? -4.609 -11.688 9.203 1 97.5 138 ASP B C 1
ATOM 2189 O O . ASP B 1 138 ? -4.617 -12.727 8.539 1 97.5 138 ASP B O 1
ATOM 2193 N N . ALA B 1 139 ? -4.234 -10.531 8.797 1 97.69 139 ALA B N 1
ATOM 2194 C CA . ALA B 1 139 ? -3.354 -10.422 7.633 1 97.69 139 ALA B CA 1
ATOM 2195 C C . ALA B 1 139 ? -1.889 -10.383 8.055 1 97.69 139 ALA B C 1
ATOM 2197 O O . ALA B 1 139 ? -1.499 -9.578 8.906 1 97.69 139 ALA B O 1
ATOM 2198 N N . VAL B 1 140 ? -1.121 -11.266 7.523 1 98.56 140 VAL B N 1
ATOM 2199 C CA . VAL B 1 140 ? 0.324 -11.203 7.723 1 98.56 140 VAL B CA 1
ATOM 2200 C C . VAL B 1 140 ? 0.952 -10.281 6.684 1 98.56 140 VAL B C 1
ATOM 2202 O O . VAL B 1 140 ? 0.741 -10.453 5.48 1 98.56 140 VAL B O 1
ATOM 2205 N N . LEU B 1 141 ? 1.641 -9.289 7.125 1 98.44 141 LEU B N 1
ATOM 2206 C CA . LEU B 1 141 ? 2.336 -8.344 6.258 1 98.44 141 LEU B CA 1
ATOM 2207 C C . LEU B 1 141 ? 3.762 -8.805 5.98 1 98.44 141 LEU B C 1
ATOM 2209 O O . LEU B 1 141 ? 4.5 -9.148 6.906 1 98.44 141 LEU B O 1
ATOM 2213 N N . MET B 1 142 ? 4.129 -8.828 4.691 1 98.62 142 MET B N 1
ATOM 2214 C CA . MET B 1 142 ? 5.473 -9.273 4.332 1 98.62 142 MET B CA 1
ATOM 2215 C C . MET B 1 142 ? 6.098 -8.336 3.299 1 98.62 142 MET B C 1
ATOM 2217 O O . MET B 1 142 ? 5.383 -7.641 2.576 1 98.62 142 MET B O 1
ATOM 2221 N N . SER B 1 143 ? 7.402 -8.344 3.291 1 98.38 143 SER B N 1
ATOM 2222 C CA . SER B 1 143 ? 8.109 -7.543 2.303 1 98.38 143 SER B CA 1
ATOM 2223 C C . SER B 1 143 ? 9.414 -8.211 1.878 1 98.38 143 SER B C 1
ATOM 2225 O O . SER B 1 143 ? 9.883 -9.141 2.539 1 98.38 143 SER B O 1
ATOM 2227 N N . ARG B 1 144 ? 9.883 -7.777 0.799 1 98 144 ARG B N 1
ATOM 2228 C CA . ARG B 1 144 ? 11.148 -8.234 0.238 1 98 144 ARG B CA 1
ATOM 2229 C C . ARG B 1 144 ? 11.836 -7.109 -0.534 1 98 144 ARG B C 1
ATOM 2231 O O . ARG B 1 144 ? 11.219 -6.469 -1.389 1 98 144 ARG B O 1
ATOM 2238 N N . SER B 1 145 ? 13.078 -6.855 -0.195 1 96.81 145 SER B N 1
ATOM 2239 C CA . SER B 1 145 ? 13.891 -5.949 -0.998 1 96.81 145 SER B CA 1
ATOM 2240 C C . SER B 1 145 ? 14.281 -6.586 -2.328 1 96.81 145 SER B C 1
ATOM 2242 O O . SER B 1 145 ? 14.695 -7.746 -2.367 1 96.81 145 SER B O 1
ATOM 2244 N N . LEU B 1 146 ? 14.109 -5.895 -3.393 1 96.69 146 LEU B N 1
ATOM 2245 C CA . LEU B 1 146 ? 14.383 -6.434 -4.723 1 96.69 146 LEU B CA 1
ATOM 2246 C C . LEU B 1 146 ? 15.758 -6 -5.211 1 96.69 146 LEU B C 1
ATOM 2248 O O . LEU B 1 146 ? 16.25 -6.488 -6.234 1 96.69 146 LEU B O 1
ATOM 2252 N N . THR B 1 147 ? 16.422 -5.035 -4.594 1 82.81 147 THR B N 1
ATOM 2253 C CA . THR B 1 147 ? 17.766 -4.609 -4.953 1 82.81 147 THR B CA 1
ATOM 2254 C C . THR B 1 147 ? 18.719 -4.797 -3.777 1 82.81 147 THR B C 1
ATOM 2256 O O . THR B 1 147 ? 18.297 -4.809 -2.621 1 82.81 147 THR B O 1
#